Protein AF-A0A150B739-F1 (afdb_monomer)

Secondary structure (DSSP, 8-state):
---------HHHHHHHHHHHS-----PPP---B-THHHHHHHSEEEEETTTEEEE--BHHHHHHHHHTTSS-STTTEEEEEEPSS-TTEEEEEEEEEPB-TTSSBPSSP-EEE-SS-EEEE-TTTS-HHHHHHHHHHHHHTPEEETTEEEEE-TTS-EEEEEE-TTS-EEEEEEE--

Mean predicted aligned error: 8.82 Å

InterPro domains:
  IPR029501 Bacterial EndoU nuclease [PF14436] (35-175)

Foldseek 3Di:
DDDDPDDDDPVRVVVVVVVVPPPPPLQFAPAAADPCALVLQDAFDDADLAAGTGRHQAPVRNLVVQVVLVDDSVQFWDDWADAPQDPFKIWTWGWGWDADPVRHGDPVTDIHTRPGTHIHGHCVRAPSVRQVVQFSQQQRSWDDDPQWTWGAGPSGWIKIFGADPVGHTHYMYTDHD

Nearest PDB structures (foldseek):
  8d8k-assembly1_Q  TM=3.725E-01  e=1.575E-01  Saccharomyces cerevisiae
  4qzd-assembly1_A  TM=2.773E-01  e=1.680E+00  Mus musculus
  6w1h-assembly1_A  TM=3.164E-01  e=2.117E+00  Pseudomonas putida
  2rjb-assembly2_B  TM=3.147E-01  e=4.750E+00  Shigella flexneri
  3u0k-assembly1_B  TM=2.433E-01  e=6.339E+00  Entacmaea quadricolor

Organism: Bacillus cereus (NCBI:txid1396)

pLDDT: mean 89.16, std 15.48, range [35.44, 98.81]

Solvent-accessible surface area (backbone atoms only — not comparable to full-atom values): 10053 Å² total; per-residue (Å²): 136,86,86,78,92,74,83,70,51,73,67,56,48,50,52,52,48,58,72,63,52,71,77,67,74,69,70,70,45,86,64,49,72,40,87,52,20,64,48,36,28,37,40,63,77,46,77,40,95,84,69,33,67,37,49,19,25,28,39,66,44,37,52,51,59,46,48,72,63,86,48,67,50,72,81,27,54,73,46,79,46,70,49,95,87,46,85,47,34,34,38,33,36,36,40,46,76,38,58,43,99,87,67,45,77,29,83,79,83,46,75,42,73,37,88,67,60,46,39,27,33,33,57,94,75,44,43,72,68,55,56,49,50,41,46,52,50,3,56,25,59,31,52,76,57,89,48,41,32,43,19,53,17,97,88,67,54,33,27,43,31,35,43,49,98,86,58,30,32,47,34,46,43,58,49,82,134

Structure (mmCIF, N/CA/C/O backbone):
data_AF-A0A150B739-F1
#
_entry.id   AF-A0A150B739-F1
#
loop_
_atom_site.group_PDB
_atom_site.id
_atom_site.type_symbol
_atom_site.label_atom_id
_atom_site.label_alt_id
_atom_site.label_comp_id
_atom_site.label_asym_id
_atom_site.label_entity_id
_atom_site.label_seq_id
_atom_site.pdbx_PDB_ins_code
_atom_site.Cartn_x
_atom_site.Cartn_y
_atom_site.Cartn_z
_atom_site.occupancy
_atom_site.B_iso_or_equiv
_atom_site.auth_seq_id
_atom_site.auth_comp_id
_atom_site.auth_asym_id
_atom_site.auth_atom_id
_atom_site.pdbx_PDB_model_num
ATOM 1 N N . LYS A 1 1 ? 8.803 30.626 55.336 1.00 35.44 1 LYS A N 1
ATOM 2 C CA . LYS A 1 1 ? 8.518 29.210 55.677 1.00 35.44 1 LYS A CA 1
ATOM 3 C C . LYS A 1 1 ? 7.747 28.602 54.511 1.00 35.44 1 LYS A C 1
ATOM 5 O O . LYS A 1 1 ? 6.560 28.853 54.389 1.00 35.44 1 LYS A O 1
ATOM 10 N N . VAL A 1 2 ? 8.447 27.907 53.618 1.00 37.00 2 VAL A N 1
ATOM 11 C CA . VAL A 1 2 ? 7.845 27.077 52.561 1.00 37.00 2 VAL A CA 1
ATOM 12 C C . VAL A 1 2 ? 7.496 25.734 53.210 1.00 37.00 2 VAL A C 1
ATOM 14 O O . VAL A 1 2 ? 8.394 25.151 53.822 1.00 37.00 2 VAL A O 1
ATOM 17 N N . PRO A 1 3 ? 6.242 25.254 53.187 1.00 43.06 3 PRO A N 1
ATOM 18 C CA . PRO A 1 3 ? 5.924 23.966 53.779 1.00 43.06 3 PRO A CA 1
ATOM 19 C C . PRO A 1 3 ? 6.155 22.836 52.766 1.00 43.06 3 PRO A C 1
ATOM 21 O O . PRO A 1 3 ? 5.576 22.839 51.686 1.00 43.06 3 PRO A O 1
ATOM 24 N N . GLY A 1 4 ? 6.968 21.852 53.163 1.00 39.75 4 GLY A N 1
ATOM 25 C CA . GLY A 1 4 ? 6.774 20.450 52.777 1.00 39.75 4 GLY A CA 1
ATOM 26 C C . GLY A 1 4 ? 7.386 19.977 51.457 1.00 39.75 4 GLY A C 1
ATOM 27 O O . GLY A 1 4 ? 6.660 19.572 50.556 1.00 39.75 4 GLY A O 1
ATOM 28 N N . GLY A 1 5 ? 8.718 19.918 51.373 1.00 44.41 5 GLY A N 1
ATOM 29 C CA . GLY A 1 5 ? 9.407 19.056 50.407 1.00 44.41 5 GLY A CA 1
ATOM 30 C C . GLY A 1 5 ? 9.385 17.602 50.881 1.00 44.41 5 GLY A C 1
ATOM 31 O O . GLY A 1 5 ? 10.304 17.169 51.571 1.00 44.41 5 GLY A O 1
ATOM 32 N N . GLY A 1 6 ? 8.318 16.867 50.564 1.00 49.88 6 GLY A N 1
ATOM 33 C CA . GLY A 1 6 ? 8.261 15.417 50.752 1.00 49.88 6 GLY A CA 1
ATOM 34 C C . GLY A 1 6 ? 9.025 14.710 49.633 1.00 49.88 6 GLY A C 1
ATOM 35 O O . GLY A 1 6 ? 8.718 14.898 48.457 1.00 49.88 6 GLY A O 1
ATOM 36 N N . GLN A 1 7 ? 10.036 13.922 49.989 1.00 56.91 7 GLN A N 1
ATOM 37 C CA . GLN A 1 7 ? 10.802 13.108 49.051 1.00 56.91 7 GLN A CA 1
ATOM 38 C C . GLN A 1 7 ? 9.988 11.843 48.744 1.00 56.91 7 GLN A C 1
ATOM 40 O O . GLN A 1 7 ? 9.981 10.902 4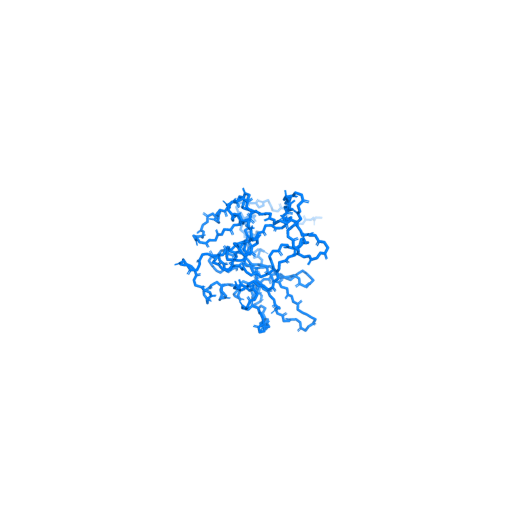9.533 1.00 56.91 7 GLN A O 1
ATOM 45 N N . TYR A 1 8 ? 9.243 11.846 47.637 1.00 56.97 8 TYR A N 1
ATOM 46 C CA . TYR A 1 8 ? 8.515 10.661 47.175 1.00 56.97 8 TYR A CA 1
ATOM 47 C C . TYR A 1 8 ? 9.496 9.514 46.909 1.00 56.97 8 TYR A C 1
ATOM 49 O O . TYR A 1 8 ? 10.560 9.727 46.318 1.00 56.97 8 TYR A O 1
ATOM 57 N N . SER A 1 9 ? 9.145 8.288 47.302 1.00 69.94 9 SER A N 1
ATOM 58 C CA . SER A 1 9 ? 9.895 7.115 46.850 1.00 69.94 9 SER A CA 1
ATOM 59 C C . SER A 1 9 ? 9.742 6.954 45.332 1.00 69.94 9 SER A C 1
ATOM 61 O O . SER A 1 9 ? 8.727 7.347 44.752 1.00 69.94 9 SER A O 1
ATOM 63 N N . LEU A 1 10 ? 10.726 6.337 44.665 1.00 66.25 10 LEU A N 1
ATOM 64 C CA . LEU A 1 10 ? 10.658 6.089 43.216 1.00 66.25 10 LEU A CA 1
ATOM 65 C C . LEU A 1 10 ? 9.355 5.376 42.822 1.00 66.25 10 LEU A C 1
ATOM 67 O O . LEU A 1 10 ? 8.752 5.710 41.808 1.00 66.25 10 LEU A O 1
ATOM 71 N N . LYS A 1 11 ? 8.875 4.443 43.651 1.00 69.81 11 LYS A N 1
ATOM 72 C CA . LYS A 1 11 ? 7.644 3.686 43.397 1.00 69.81 11 LYS A CA 1
ATOM 73 C C . LYS A 1 11 ? 6.390 4.567 43.450 1.00 69.81 11 LYS A C 1
ATOM 75 O O . LYS A 1 11 ? 5.508 4.416 42.609 1.00 69.81 11 LYS A O 1
ATOM 80 N N . GLU A 1 12 ? 6.324 5.499 44.396 1.00 74.88 12 GLU A N 1
ATOM 81 C CA . GLU A 1 12 ? 5.215 6.455 44.513 1.00 74.88 12 GLU A CA 1
ATOM 82 C C . GLU A 1 12 ? 5.248 7.491 43.390 1.00 74.88 12 GLU A C 1
ATOM 84 O O . GLU A 1 12 ? 4.199 7.836 42.853 1.00 74.88 12 GLU A O 1
ATOM 89 N N . ALA A 1 13 ? 6.441 7.920 42.969 1.00 69.00 13 ALA A N 1
ATOM 90 C CA . ALA A 1 13 ? 6.605 8.779 41.801 1.00 69.00 13 ALA A CA 1
ATOM 91 C C . ALA A 1 13 ? 6.139 8.077 40.513 1.00 69.00 13 ALA A C 1
ATOM 93 O O . ALA A 1 13 ? 5.423 8.687 39.723 1.00 69.00 13 ALA A O 1
ATOM 94 N N . TYR A 1 14 ? 6.461 6.790 40.326 1.00 68.06 14 TYR A N 1
ATOM 95 C CA . TYR A 1 14 ? 5.974 6.003 39.185 1.00 68.06 14 TYR A CA 1
ATOM 96 C C . TYR A 1 14 ? 4.447 5.880 39.173 1.00 68.06 14 TYR A C 1
ATOM 98 O O . TYR A 1 14 ? 3.827 6.155 38.152 1.00 68.06 14 TYR A O 1
ATOM 106 N N . GLN A 1 15 ? 3.826 5.546 40.305 1.00 69.12 15 GLN A N 1
ATOM 107 C CA . GLN A 1 15 ? 2.365 5.431 40.407 1.00 69.12 15 GLN A CA 1
ATOM 108 C C . GLN A 1 15 ? 1.651 6.786 40.256 1.00 69.12 15 GLN A C 1
ATOM 110 O O . GLN A 1 15 ? 0.599 6.890 39.622 1.00 69.12 15 GLN A O 1
ATOM 115 N N . TYR A 1 16 ? 2.243 7.863 40.777 1.00 67.94 16 TYR A N 1
ATOM 116 C CA . TYR A 1 16 ? 1.752 9.222 40.561 1.00 67.94 16 TYR A CA 1
ATOM 117 C C . TYR A 1 16 ? 1.862 9.641 39.087 1.00 67.94 16 TYR A C 1
ATOM 119 O O . TYR A 1 16 ? 0.932 10.241 38.554 1.00 67.94 16 TYR A O 1
ATOM 127 N N . MET A 1 17 ? 2.946 9.279 38.394 1.00 65.19 17 MET A N 1
ATOM 128 C CA . MET A 1 17 ? 3.068 9.514 36.954 1.00 65.19 17 MET A CA 1
ATOM 129 C C . MET A 1 17 ? 2.068 8.674 36.154 1.00 65.19 17 MET A C 1
ATOM 131 O O . MET A 1 17 ? 1.389 9.243 35.310 1.00 65.19 17 MET A O 1
ATOM 135 N N . GLU A 1 18 ? 1.895 7.378 36.444 1.00 67.12 18 GLU A N 1
ATOM 136 C CA . GLU A 1 18 ? 0.890 6.525 35.781 1.00 67.12 18 GLU A CA 1
ATOM 137 C C . GLU A 1 18 ? -0.539 7.047 35.978 1.00 67.12 18 GLU A C 1
ATOM 139 O O . GLU A 1 18 ? -1.317 7.071 35.028 1.00 67.12 18 GLU A O 1
ATOM 144 N N . SER A 1 19 ? -0.881 7.533 37.175 1.00 61.75 19 SER A N 1
ATOM 145 C CA . SER A 1 19 ? -2.201 8.131 37.438 1.00 61.75 19 SER A CA 1
ATOM 146 C C . SER A 1 19 ? -2.404 9.507 36.784 1.00 61.75 19 SER A C 1
ATOM 148 O O . SER A 1 19 ? -3.543 9.923 36.569 1.00 61.75 19 SER A O 1
ATOM 150 N N . LYS A 1 20 ? -1.316 10.216 36.442 1.00 57.78 20 LYS A N 1
ATOM 151 C CA . LYS A 1 20 ? -1.319 11.481 35.682 1.00 57.78 20 LYS A CA 1
ATOM 152 C C . LYS A 1 20 ? -1.211 11.279 34.173 1.00 57.78 20 LYS A C 1
ATOM 154 O O . LYS A 1 20 ? -1.518 12.218 33.434 1.00 57.78 20 LYS A O 1
ATOM 159 N N . VAL A 1 21 ? -0.831 10.086 33.706 1.00 46.78 21 VAL A N 1
ATOM 160 C CA . VAL A 1 21 ? -1.073 9.676 32.323 1.00 46.78 21 VAL A CA 1
ATOM 161 C C . VAL A 1 21 ? -2.582 9.567 32.178 1.00 46.78 21 VAL A C 1
ATOM 163 O O . VAL A 1 21 ? -3.203 8.539 32.439 1.00 46.78 21 VAL A O 1
ATOM 166 N N . VAL A 1 22 ? -3.184 10.667 31.737 1.00 44.34 22 VAL A N 1
ATOM 167 C CA . VAL A 1 22 ? -4.472 10.627 31.069 1.00 44.34 22 VAL A CA 1
ATOM 168 C C . VAL A 1 22 ? -4.253 9.681 29.895 1.00 44.34 22 VAL A C 1
ATOM 170 O O . VAL A 1 22 ? -3.697 10.072 28.869 1.00 44.34 22 VAL A O 1
ATOM 173 N N . LYS A 1 23 ? -4.645 8.409 30.048 1.00 47.53 23 LYS A N 1
ATOM 174 C CA . LYS A 1 23 ? -5.019 7.587 28.903 1.00 47.53 23 LYS A CA 1
ATOM 175 C C . LYS A 1 23 ? -6.179 8.340 28.290 1.00 47.53 23 LYS A C 1
ATOM 177 O O . LYS A 1 23 ? -7.326 8.139 28.680 1.00 47.53 23 LYS A O 1
ATOM 182 N N . GLY A 1 24 ? -5.858 9.286 27.411 1.00 39.34 24 GLY A N 1
ATOM 183 C CA . GLY A 1 24 ? -6.839 9.867 26.534 1.00 39.34 24 GLY A CA 1
ATOM 184 C C . GLY A 1 24 ? -7.477 8.666 25.875 1.00 39.34 24 GLY A C 1
ATOM 185 O O . GLY A 1 24 ? -6.820 7.933 25.137 1.00 39.34 24 GLY A O 1
ATOM 186 N N . THR A 1 25 ? -8.737 8.410 26.194 1.00 43.78 25 THR A N 1
ATOM 187 C CA . THR A 1 25 ? -9.626 7.846 25.203 1.00 43.78 25 THR A CA 1
ATOM 188 C C . THR A 1 25 ? -9.498 8.807 24.034 1.00 43.78 25 THR A C 1
ATOM 190 O O . THR A 1 25 ? -10.095 9.880 24.041 1.00 43.78 25 THR A O 1
ATOM 193 N N . VAL A 1 26 ? -8.596 8.488 23.099 1.00 54.34 26 VAL A N 1
ATOM 194 C CA . VAL A 1 26 ? -8.565 9.110 21.783 1.00 54.34 26 VAL A CA 1
ATOM 195 C C . VAL A 1 26 ? -9.988 8.893 21.307 1.00 54.34 26 VAL A C 1
ATOM 197 O O . VAL A 1 26 ? -10.400 7.749 21.102 1.00 54.34 26 VAL A O 1
ATOM 200 N N . GLY A 1 27 ? -10.796 9.954 21.347 1.00 57.44 27 GLY A N 1
ATOM 201 C CA . GLY A 1 27 ? -12.187 9.866 20.942 1.00 57.44 27 GLY A CA 1
ATOM 202 C C . GLY A 1 27 ? -12.181 9.262 19.550 1.00 57.44 27 GLY A C 1
ATOM 203 O O . GLY A 1 27 ? -11.394 9.702 18.714 1.00 57.44 27 GLY A O 1
ATOM 204 N N . ALA A 1 28 ? -12.971 8.211 19.331 1.00 74.25 28 ALA A N 1
ATOM 205 C CA . ALA A 1 28 ? -13.047 7.604 18.015 1.00 74.25 28 ALA A CA 1
ATOM 206 C C . ALA A 1 28 ? -13.368 8.707 16.993 1.00 74.25 28 ALA A C 1
ATOM 208 O O . ALA A 1 28 ? -14.358 9.430 17.135 1.00 74.25 28 ALA A O 1
ATOM 209 N N . ASN A 1 29 ? -12.498 8.878 16.003 1.00 84.56 29 ASN A N 1
ATOM 210 C CA . ASN A 1 29 ? -12.734 9.764 14.880 1.00 84.56 29 ASN A CA 1
ATOM 211 C C . ASN A 1 29 ? -13.940 9.231 14.116 1.00 84.56 29 ASN A C 1
ATOM 213 O O . ASN A 1 29 ? -13.904 8.103 13.646 1.00 84.56 29 ASN A O 1
ATOM 217 N N . ASN A 1 30 ? -14.966 10.045 13.890 1.00 91.06 30 ASN A N 1
ATOM 218 C CA . ASN A 1 30 ? -16.141 9.636 13.114 1.00 91.06 30 ASN A CA 1
ATOM 219 C C . ASN A 1 30 ? -15.928 9.838 11.603 1.00 91.06 30 ASN A C 1
ATOM 221 O O . ASN A 1 30 ? -16.756 10.450 10.926 1.00 91.06 30 ASN A O 1
ATOM 225 N N . PHE A 1 31 ? -14.797 9.368 11.071 1.00 95.00 31 PHE A N 1
ATOM 226 C CA . PHE A 1 31 ? -14.481 9.537 9.655 1.00 95.00 31 PHE A CA 1
ATOM 227 C C . PHE A 1 31 ? -15.452 8.768 8.765 1.00 95.00 31 PHE A C 1
ATOM 229 O O . PHE A 1 31 ? -15.737 7.588 8.992 1.00 95.00 31 PHE A O 1
ATOM 236 N N . LYS A 1 32 ? -15.886 9.427 7.691 1.00 96.62 32 LYS A N 1
ATOM 237 C CA . LYS A 1 32 ? -16.437 8.750 6.518 1.00 96.62 32 LYS A CA 1
ATOM 238 C C . LYS A 1 32 ? -15.293 8.241 5.648 1.00 96.62 32 LYS A C 1
ATOM 240 O O . LYS A 1 32 ? -14.196 8.799 5.663 1.00 96.62 32 LYS A O 1
ATOM 245 N N . PHE A 1 33 ? -15.567 7.196 4.881 1.00 96.62 33 PHE A N 1
ATOM 246 C CA . PHE A 1 33 ? -14.618 6.603 3.948 1.00 96.62 33 PHE A CA 1
ATOM 247 C C . PHE A 1 33 ? -15.144 6.816 2.538 1.00 96.62 33 PHE A C 1
ATOM 249 O O . PHE A 1 33 ? -16.287 6.464 2.260 1.00 96.62 33 PHE A O 1
ATOM 256 N N . GLY A 1 34 ? -14.318 7.398 1.675 1.00 94.56 34 GLY A N 1
ATOM 257 C CA . GLY A 1 34 ? -14.655 7.574 0.272 1.00 94.56 34 GLY A CA 1
ATOM 258 C C . GLY A 1 34 ? -14.779 6.229 -0.440 1.00 94.56 34 GLY A C 1
ATOM 259 O O . GLY A 1 34 ? -14.094 5.261 -0.093 1.00 94.56 34 GLY A O 1
ATOM 260 N N . ASP A 1 35 ? -15.612 6.188 -1.477 1.00 93.44 35 ASP A N 1
ATOM 261 C CA . ASP A 1 35 ? -15.944 4.957 -2.208 1.00 93.44 35 ASP A CA 1
ATOM 262 C C . ASP A 1 35 ? -14.709 4.263 -2.804 1.00 93.44 35 ASP A C 1
ATOM 264 O O . ASP A 1 35 ? -14.635 3.036 -2.876 1.00 93.44 35 ASP A O 1
ATOM 268 N N . ASN A 1 36 ? -13.686 5.045 -3.167 1.00 94.31 36 ASN A N 1
ATOM 269 C CA . ASN A 1 36 ? -12.446 4.527 -3.737 1.00 94.31 36 ASN A CA 1
ATOM 270 C C . ASN A 1 36 ? -11.470 3.948 -2.694 1.00 94.31 36 ASN A C 1
ATOM 272 O O . ASN A 1 36 ? -10.499 3.302 -3.075 1.00 94.31 36 ASN A O 1
ATOM 276 N N . ALA A 1 37 ? -11.696 4.118 -1.385 1.00 96.00 37 ALA A N 1
ATOM 277 C CA . ALA A 1 37 ? -10.727 3.687 -0.370 1.00 96.00 37 ALA A CA 1
ATOM 278 C C . ALA A 1 37 ? -10.462 2.171 -0.417 1.00 96.00 37 ALA A C 1
ATOM 280 O O . ALA A 1 37 ? -9.320 1.733 -0.284 1.00 96.00 37 ALA A O 1
ATOM 281 N N . LYS A 1 38 ? -11.509 1.367 -0.654 1.00 96.81 38 LYS A N 1
ATOM 282 C CA . LYS A 1 38 ? -11.378 -0.093 -0.792 1.00 96.81 38 LYS A CA 1
ATOM 283 C C . LYS A 1 38 ? -10.677 -0.481 -2.096 1.00 96.81 38 LYS A C 1
ATOM 285 O O . LYS A 1 38 ? -9.849 -1.387 -2.093 1.00 96.81 38 LYS A O 1
ATOM 290 N N . ASN A 1 39 ? -10.990 0.220 -3.187 1.00 97.25 39 ASN A N 1
ATOM 291 C CA . ASN A 1 39 ? -10.336 0.015 -4.476 1.00 97.25 39 ASN A CA 1
ATOM 292 C C . ASN A 1 39 ? -8.837 0.322 -4.385 1.00 97.25 39 ASN A C 1
ATOM 294 O O . ASN A 1 39 ? -8.042 -0.533 -4.746 1.00 97.25 39 ASN A O 1
ATOM 298 N N . HIS A 1 40 ? -8.454 1.464 -3.813 1.00 97.25 40 HIS A N 1
ATOM 299 C CA . HIS A 1 40 ? -7.053 1.846 -3.640 1.00 97.25 40 HIS A CA 1
ATOM 300 C C . HIS A 1 40 ? -6.271 0.833 -2.792 1.00 97.25 40 HIS A C 1
ATOM 302 O O . HIS A 1 40 ? -5.125 0.507 -3.094 1.00 97.25 40 HIS A O 1
ATOM 308 N N . LEU A 1 41 ? -6.890 0.304 -1.732 1.00 98.25 41 LEU A N 1
ATOM 309 C CA . LEU A 1 41 ? -6.269 -0.716 -0.891 1.00 98.25 41 LEU A CA 1
ATOM 310 C C . LEU A 1 41 ? -5.999 -2.010 -1.672 1.00 98.25 41 LEU A C 1
ATOM 312 O O . LEU A 1 41 ? -4.944 -2.614 -1.514 1.00 98.25 41 LEU A O 1
ATOM 316 N N . LYS A 1 42 ? -6.940 -2.456 -2.507 1.00 98.31 42 LYS A N 1
ATOM 317 C CA . LYS A 1 42 ? -6.826 -3.735 -3.213 1.00 98.31 42 LYS A CA 1
ATOM 318 C C . LYS A 1 42 ? -6.121 -3.609 -4.562 1.00 98.31 42 LYS A C 1
ATOM 320 O O . LYS A 1 42 ? -5.088 -4.235 -4.763 1.00 98.31 42 LYS A O 1
ATOM 325 N N . ASN A 1 43 ? -6.701 -2.835 -5.469 1.00 98.38 43 ASN A N 1
ATOM 326 C CA . ASN A 1 43 ? -6.408 -2.844 -6.895 1.00 98.38 43 ASN A CA 1
ATOM 327 C C . ASN A 1 43 ? -5.324 -1.825 -7.245 1.00 98.38 43 ASN A C 1
ATOM 329 O O . ASN A 1 43 ? -5.168 -0.796 -6.581 1.00 98.38 43 ASN A O 1
ATOM 333 N N . VAL A 1 44 ? -4.598 -2.089 -8.327 1.00 97.81 44 VAL A N 1
ATOM 334 C CA . VAL A 1 44 ? -3.616 -1.149 -8.874 1.00 97.81 44 VAL A CA 1
ATOM 335 C C . VAL A 1 44 ? -4.323 -0.080 -9.699 1.00 97.81 44 VAL A C 1
ATOM 337 O O . VAL A 1 44 ? -5.025 -0.379 -10.658 1.00 97.81 44 VAL A O 1
ATOM 340 N N . GLU A 1 45 ? -4.108 1.184 -9.342 1.00 96.75 45 GLU A N 1
ATOM 341 C CA . GLU A 1 45 ? -4.721 2.325 -10.034 1.00 96.75 45 GLU A CA 1
ATOM 342 C C . GLU A 1 45 ? -3.819 2.894 -11.131 1.00 96.75 45 GLU A C 1
ATOM 344 O O . GLU A 1 45 ? -4.297 3.388 -12.149 1.00 96.75 45 GLU A O 1
ATOM 349 N N . ASN A 1 46 ? -2.502 2.876 -10.912 1.00 95.19 46 ASN A N 1
ATOM 350 C CA . ASN A 1 46 ? -1.524 3.421 -11.849 1.00 95.19 46 ASN A CA 1
ATOM 351 C C . ASN A 1 46 ? -0.115 2.893 -11.547 1.00 95.19 46 ASN A C 1
ATOM 353 O O . ASN A 1 46 ? 0.198 2.567 -10.402 1.00 95.19 46 ASN A O 1
ATOM 357 N N . ILE A 1 47 ? 0.768 2.907 -12.542 1.00 92.88 47 ILE A N 1
ATOM 358 C CA . ILE A 1 47 ? 2.202 2.654 -12.384 1.00 92.88 47 ILE A CA 1
ATOM 359 C C . ILE A 1 47 ? 2.957 3.825 -13.001 1.00 92.88 47 ILE A C 1
ATOM 361 O O . ILE A 1 47 ? 2.803 4.138 -14.179 1.00 92.88 47 ILE A O 1
ATOM 365 N N . SER A 1 48 ? 3.793 4.490 -12.206 1.00 90.56 48 SER A N 1
ATOM 366 C CA . SER A 1 48 ? 4.569 5.639 -12.674 1.00 90.56 48 SER A CA 1
ATOM 367 C C . SER A 1 48 ? 6.014 5.576 -12.212 1.00 90.56 48 SER A C 1
ATOM 369 O O . SER A 1 48 ? 6.316 5.123 -11.113 1.00 90.56 48 SER A O 1
ATOM 371 N N . THR A 1 49 ? 6.922 6.159 -12.990 1.00 85.69 49 THR A N 1
ATOM 372 C CA . THR A 1 49 ? 8.335 6.269 -12.595 1.00 85.69 49 THR A CA 1
ATOM 373 C C . THR A 1 49 ? 8.543 7.114 -11.337 1.00 85.69 49 THR A C 1
ATOM 375 O O . THR A 1 49 ? 9.609 7.043 -10.730 1.00 85.69 49 THR A O 1
ATOM 378 N N . LYS A 1 50 ? 7.578 7.954 -10.940 1.00 86.94 50 LYS A N 1
ATOM 379 C CA . LYS A 1 50 ? 7.688 8.813 -9.752 1.00 86.94 50 LYS A CA 1
ATOM 380 C C . LYS A 1 50 ? 7.231 8.108 -8.476 1.00 86.94 50 LYS A C 1
ATOM 382 O O . LYS A 1 50 ? 7.930 8.216 -7.476 1.00 86.94 50 LYS A O 1
ATOM 387 N N . LYS A 1 51 ? 6.073 7.445 -8.517 1.00 90.44 51 LYS A N 1
ATOM 388 C CA . LYS A 1 51 ? 5.420 6.843 -7.341 1.00 90.44 51 LYS A CA 1
ATOM 389 C C . LYS A 1 51 ? 5.485 5.313 -7.315 1.00 90.44 51 LYS A C 1
ATOM 391 O O . LYS A 1 51 ? 5.068 4.709 -6.340 1.00 90.44 51 LYS A O 1
ATOM 396 N N . GLY A 1 52 ? 5.966 4.691 -8.389 1.00 94.81 52 GLY A N 1
ATOM 397 C CA . GLY A 1 52 ? 5.807 3.259 -8.601 1.00 94.81 52 GLY A CA 1
ATOM 398 C C . GLY A 1 52 ? 4.337 2.892 -8.793 1.00 94.81 52 GLY A C 1
ATOM 399 O O . GLY A 1 52 ? 3.576 3.653 -9.402 1.00 94.81 52 GLY A O 1
ATOM 400 N N . VAL A 1 53 ? 3.956 1.731 -8.273 1.00 96.88 53 VAL A N 1
ATOM 401 C CA . VAL A 1 53 ? 2.586 1.213 -8.237 1.00 96.88 53 VAL A CA 1
ATOM 402 C C . VAL A 1 53 ? 1.761 2.022 -7.225 1.00 96.88 53 VAL A C 1
ATOM 404 O O . VAL A 1 53 ? 2.097 2.070 -6.043 1.00 96.88 53 VAL A O 1
ATOM 407 N N . SER A 1 54 ? 0.682 2.660 -7.673 1.00 96.81 54 SER A N 1
ATOM 408 C CA . SER A 1 54 ? -0.295 3.380 -6.840 1.00 96.81 54 SER A CA 1
ATOM 409 C C . SER A 1 54 ? -1.480 2.469 -6.517 1.00 96.81 54 SER A C 1
ATOM 411 O O . SER A 1 54 ? -1.964 1.768 -7.406 1.00 96.81 54 SER A O 1
ATOM 413 N N . GLY A 1 55 ? -1.927 2.471 -5.260 1.00 97.81 55 GLY A N 1
ATOM 414 C CA . GLY A 1 55 ? -2.821 1.439 -4.738 1.00 97.81 55 GLY A CA 1
ATOM 415 C C . GLY A 1 55 ? -2.146 0.065 -4.715 1.00 97.81 55 GLY A C 1
ATOM 416 O O . GLY A 1 55 ? -0.924 -0.025 -4.543 1.00 97.81 55 GLY A O 1
ATOM 417 N N . GLY A 1 56 ? -2.914 -1.001 -4.925 1.00 98.06 56 GLY A N 1
ATOM 418 C CA . GLY A 1 56 ? -2.370 -2.342 -5.137 1.00 98.06 56 GLY A CA 1
ATOM 419 C C . GLY A 1 56 ? -1.685 -2.921 -3.908 1.00 98.06 56 GLY A C 1
ATOM 420 O O . GLY A 1 56 ? -0.571 -3.419 -4.029 1.00 98.06 56 GLY A O 1
ATOM 421 N N . HIS A 1 57 ? -2.278 -2.792 -2.720 1.00 98.56 57 HIS A N 1
ATOM 422 C CA . HIS A 1 57 ? -1.712 -3.392 -1.507 1.00 98.56 57 HIS A CA 1
ATOM 423 C C . HIS A 1 57 ? -2.106 -4.865 -1.348 1.00 98.56 57 HIS A C 1
ATOM 425 O O . HIS A 1 57 ? -1.584 -5.530 -0.462 1.00 98.56 57 HIS A O 1
ATOM 431 N N . ASN A 1 58 ? -2.975 -5.398 -2.210 1.00 98.81 58 ASN A N 1
ATOM 432 C CA . ASN A 1 58 ? -3.146 -6.838 -2.362 1.00 98.81 58 ASN A CA 1
ATOM 433 C C . ASN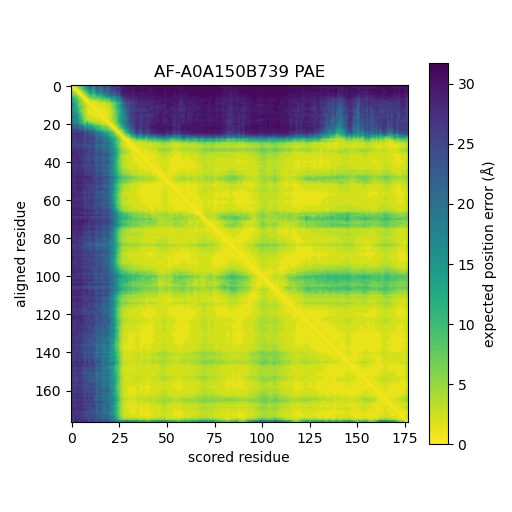 A 1 58 ? -1.915 -7.424 -3.081 1.00 98.81 58 ASN A C 1
ATOM 435 O O . ASN A 1 58 ? -1.511 -6.916 -4.130 1.00 98.81 58 ASN A O 1
ATOM 439 N N . MET A 1 59 ? -1.315 -8.475 -2.516 1.00 98.56 59 MET A N 1
ATOM 440 C CA . MET A 1 59 ? -0.108 -9.109 -3.051 1.00 98.56 59 MET A CA 1
ATOM 441 C C . MET A 1 59 ? -0.280 -9.574 -4.501 1.00 98.56 59 MET A C 1
ATOM 443 O O . MET A 1 59 ? 0.596 -9.310 -5.324 1.00 98.56 59 MET A O 1
ATOM 447 N N . ASP A 1 60 ? -1.402 -10.211 -4.831 1.00 98.31 60 ASP A N 1
ATOM 448 C CA . ASP A 1 60 ? -1.647 -10.732 -6.177 1.00 98.31 60 ASP A CA 1
ATOM 449 C C . ASP A 1 60 ? -1.755 -9.586 -7.187 1.00 98.31 60 ASP A C 1
ATOM 451 O O . ASP A 1 60 ? -1.098 -9.608 -8.226 1.00 98.31 60 ASP A O 1
ATOM 455 N N . GLU A 1 61 ? -2.513 -8.538 -6.852 1.00 98.38 61 GLU A N 1
ATOM 456 C CA . GLU A 1 61 ? -2.664 -7.342 -7.693 1.00 98.38 61 GLU A CA 1
ATOM 457 C C . GLU A 1 61 ? -1.320 -6.634 -7.921 1.00 98.38 61 GLU A C 1
ATOM 459 O O . GLU A 1 61 ? -0.999 -6.237 -9.044 1.00 98.38 61 GLU A O 1
ATOM 464 N N . PHE A 1 62 ? -0.498 -6.516 -6.874 1.00 98.38 62 PHE A N 1
ATOM 465 C CA . PHE A 1 62 ? 0.834 -5.925 -6.970 1.00 98.38 62 PHE A CA 1
ATOM 466 C C . PHE A 1 62 ? 1.752 -6.712 -7.911 1.00 98.38 62 PHE A C 1
ATOM 468 O O . PHE A 1 62 ? 2.337 -6.133 -8.831 1.00 98.38 62 PHE A O 1
ATOM 475 N N . TYR A 1 63 ? 1.872 -8.026 -7.712 1.00 97.00 63 TYR A N 1
ATOM 476 C CA . TYR A 1 63 ? 2.734 -8.859 -8.550 1.00 97.00 63 TYR A CA 1
ATOM 477 C C . TYR A 1 63 ? 2.212 -8.960 -9.986 1.00 97.00 63 TYR A C 1
ATOM 479 O O . TYR A 1 63 ? 3.015 -8.959 -10.918 1.00 97.00 63 TYR A O 1
ATOM 487 N N . ASN A 1 64 ? 0.895 -8.987 -10.194 1.00 95.94 64 ASN A N 1
ATOM 488 C CA . ASN A 1 64 ? 0.302 -8.953 -11.532 1.00 95.94 64 ASN A CA 1
ATOM 489 C C . ASN A 1 64 ? 0.640 -7.646 -12.264 1.00 95.94 64 ASN A C 1
ATOM 491 O O . ASN A 1 64 ? 1.011 -7.673 -13.437 1.00 95.94 64 ASN A O 1
ATOM 495 N N . ALA A 1 65 ? 0.605 -6.506 -11.572 1.00 95.25 65 ALA A N 1
ATOM 496 C CA . ALA A 1 65 ? 1.021 -5.225 -12.138 1.00 95.25 65 ALA A CA 1
ATOM 497 C C . ALA A 1 65 ? 2.501 -5.186 -12.551 1.00 95.25 65 ALA A C 1
ATOM 499 O O . ALA A 1 65 ? 2.830 -4.579 -13.575 1.00 95.25 65 ALA A O 1
ATOM 500 N N . LEU A 1 66 ? 3.383 -5.835 -11.785 1.00 94.56 66 LEU A N 1
ATOM 501 C CA . LEU A 1 66 ? 4.802 -5.946 -12.131 1.00 94.56 66 LEU A CA 1
ATOM 502 C C . LEU A 1 66 ? 5.052 -6.915 -13.294 1.00 94.56 66 LEU A C 1
ATOM 504 O O . LEU A 1 66 ? 5.814 -6.576 -14.194 1.00 94.56 66 LEU A O 1
ATOM 508 N N . LYS A 1 67 ? 4.374 -8.070 -13.330 1.00 91.50 67 LYS A N 1
ATOM 509 C CA . LYS A 1 67 ? 4.451 -9.031 -14.450 1.00 91.50 67 LYS A CA 1
ATOM 510 C C . LYS A 1 67 ? 4.043 -8.404 -15.785 1.00 91.50 67 LYS A C 1
ATOM 512 O O . LYS A 1 67 ? 4.617 -8.722 -16.817 1.00 91.50 67 LYS A O 1
ATOM 517 N N . ASN A 1 68 ? 3.103 -7.460 -15.755 1.00 87.31 68 ASN A N 1
ATOM 518 C CA . ASN A 1 68 ? 2.657 -6.713 -16.933 1.00 87.31 68 ASN A CA 1
ATOM 519 C C . ASN A 1 68 ? 3.638 -5.599 -17.374 1.00 87.31 68 ASN A C 1
ATOM 521 O O . ASN A 1 68 ? 3.249 -4.718 -18.138 1.00 87.31 68 ASN A O 1
ATOM 525 N N . GLN A 1 69 ? 4.877 -5.574 -16.864 1.00 84.94 69 GLN A N 1
ATOM 526 C CA . GLN A 1 69 ? 5.937 -4.654 -17.302 1.00 84.94 69 GLN A CA 1
ATOM 527 C C . GLN A 1 69 ? 6.890 -5.277 -18.339 1.00 84.94 69 GLN A C 1
ATOM 529 O O . GLN A 1 69 ? 7.989 -4.758 -18.483 1.00 84.94 69 GLN A O 1
ATOM 534 N N . ASP A 1 70 ? 6.511 -6.372 -19.009 1.00 84.44 70 ASP A N 1
ATOM 535 C CA . ASP A 1 70 ? 7.287 -7.077 -20.055 1.00 84.44 70 ASP A CA 1
ATOM 536 C C . ASP A 1 70 ? 8.744 -7.422 -19.673 1.00 84.44 70 ASP A C 1
ATOM 538 O O . ASP A 1 70 ? 9.633 -7.510 -20.519 1.00 84.44 70 ASP A O 1
ATOM 542 N N . VAL A 1 71 ? 8.991 -7.631 -18.378 1.00 86.25 71 VAL A N 1
ATOM 543 C CA . VAL A 1 71 ? 10.269 -8.075 -17.801 1.00 86.25 71 VAL A CA 1
ATOM 544 C C . VAL A 1 71 ? 10.003 -9.117 -16.721 1.00 86.25 71 VAL A C 1
ATOM 546 O O . VAL A 1 71 ? 8.878 -9.227 -16.224 1.00 86.25 71 VAL A O 1
ATOM 549 N N . ASP A 1 72 ? 11.033 -9.873 -16.339 1.00 88.94 72 ASP A N 1
ATOM 550 C CA . ASP A 1 72 ? 10.909 -10.812 -15.228 1.00 88.94 72 ASP A CA 1
ATOM 551 C C . ASP A 1 72 ? 10.605 -10.053 -13.927 1.00 88.94 72 ASP A C 1
ATOM 553 O O . ASP A 1 72 ? 11.238 -9.050 -13.593 1.00 88.94 72 ASP A O 1
ATOM 557 N N . VAL A 1 73 ? 9.606 -10.528 -13.190 1.00 89.62 73 VAL A N 1
ATOM 558 C CA . VAL A 1 73 ? 9.195 -9.922 -11.927 1.00 89.62 73 VAL A CA 1
ATOM 559 C C . VAL A 1 73 ? 10.265 -10.081 -10.852 1.00 89.62 73 VAL A C 1
ATOM 561 O O . VAL A 1 73 ? 10.421 -9.177 -10.033 1.00 89.62 73 VAL A O 1
ATOM 564 N N . GLU A 1 74 ? 11.035 -11.171 -10.877 1.00 89.06 74 GLU A N 1
ATOM 565 C CA . GLU A 1 74 ? 12.122 -11.400 -9.920 1.00 89.06 74 GLU A CA 1
ATOM 566 C C . GLU A 1 74 ? 13.225 -10.351 -10.080 1.00 89.06 74 GLU A C 1
ATOM 568 O O . GLU A 1 74 ? 13.782 -9.873 -9.093 1.00 89.06 74 GLU A O 1
ATOM 573 N N . ASP A 1 75 ? 13.455 -9.882 -11.310 1.00 89.81 75 ASP A N 1
ATOM 574 C CA . ASP A 1 75 ? 14.378 -8.782 -11.565 1.00 89.81 75 ASP A CA 1
ATOM 575 C C . ASP A 1 75 ? 13.876 -7.463 -10.986 1.00 89.81 75 ASP A C 1
ATOM 577 O O . ASP A 1 75 ? 14.686 -6.559 -10.802 1.00 89.81 75 ASP A O 1
ATOM 581 N N . LEU A 1 76 ? 12.578 -7.308 -10.707 1.00 95.31 76 LEU A N 1
ATOM 582 C CA . LEU A 1 76 ? 11.987 -6.073 -10.190 1.00 95.31 76 LEU A CA 1
ATOM 583 C C . LEU A 1 76 ? 11.957 -6.002 -8.663 1.00 95.31 76 LEU A C 1
ATOM 585 O O . LEU A 1 76 ? 11.900 -4.893 -8.122 1.00 95.31 76 LEU A O 1
ATOM 589 N N . ILE A 1 77 ? 12.029 -7.134 -7.966 1.00 97.50 77 ILE A N 1
ATOM 590 C CA . ILE A 1 77 ? 12.033 -7.182 -6.502 1.00 97.50 77 ILE A CA 1
ATOM 591 C C . ILE A 1 77 ? 13.457 -6.984 -5.977 1.00 97.50 77 ILE A C 1
ATOM 593 O O . ILE A 1 77 ? 14.394 -7.664 -6.380 1.00 97.50 77 ILE A O 1
ATOM 597 N N . ILE A 1 78 ? 13.633 -6.029 -5.065 1.00 97.88 78 ILE A N 1
ATOM 598 C CA . ILE A 1 78 ? 14.922 -5.758 -4.409 1.00 97.88 78 ILE A CA 1
ATOM 599 C C . ILE A 1 78 ? 14.978 -6.482 -3.067 1.00 97.88 78 ILE A C 1
ATOM 601 O O . ILE A 1 78 ? 15.972 -7.132 -2.748 1.00 97.88 78 ILE A O 1
ATOM 605 N N . SER A 1 79 ? 13.917 -6.369 -2.271 1.00 97.69 79 SER A N 1
ATOM 606 C CA . SER A 1 79 ? 13.826 -7.028 -0.973 1.00 97.69 79 SER A CA 1
ATOM 607 C C . SER A 1 79 ? 12.370 -7.236 -0.554 1.00 97.69 79 SER A C 1
ATOM 609 O O . SER A 1 79 ? 11.460 -6.545 -1.019 1.00 97.69 79 SER A O 1
ATOM 611 N N . LYS A 1 80 ? 12.157 -8.216 0.330 1.00 97.44 80 LYS A N 1
ATOM 612 C CA . LYS A 1 80 ? 10.874 -8.521 0.970 1.00 97.44 80 LYS A CA 1
ATOM 613 C C . LYS A 1 80 ? 11.094 -8.648 2.475 1.00 97.44 80 LYS A C 1
ATOM 615 O O . LYS A 1 80 ? 11.711 -9.609 2.935 1.00 97.44 80 LYS A O 1
ATOM 620 N N . LYS A 1 81 ? 10.582 -7.691 3.246 1.00 98.06 81 LYS A N 1
ATOM 621 C CA . LYS A 1 81 ? 10.626 -7.676 4.715 1.00 98.06 81 LYS A CA 1
ATOM 622 C C . LYS A 1 81 ? 9.266 -8.099 5.262 1.00 98.06 81 LYS A C 1
ATOM 624 O O . LYS A 1 81 ? 8.254 -7.503 4.917 1.00 98.06 81 LYS A O 1
ATOM 629 N N . SER A 1 82 ? 9.228 -9.117 6.117 1.00 97.75 82 SER A N 1
ATOM 630 C CA . SER A 1 82 ? 7.982 -9.547 6.774 1.00 97.75 82 SER A CA 1
ATOM 631 C C . SER A 1 82 ? 7.675 -8.685 7.995 1.00 97.75 82 SER A C 1
ATOM 633 O O . SER A 1 82 ? 8.593 -8.265 8.703 1.00 97.75 82 SER A O 1
ATOM 635 N N . HIS A 1 83 ? 6.392 -8.452 8.270 1.00 97.50 83 HIS A N 1
ATOM 636 C CA . HIS A 1 83 ? 5.972 -7.872 9.542 1.00 97.50 83 HIS A CA 1
ATOM 637 C C . HIS A 1 83 ? 6.351 -8.813 10.698 1.00 97.50 83 HIS A C 1
ATOM 639 O O . HIS A 1 83 ? 6.233 -10.031 10.586 1.00 97.50 83 HIS A O 1
ATOM 645 N N . SER A 1 84 ? 6.803 -8.255 11.822 1.00 94.94 84 SER A N 1
ATOM 646 C CA . SER A 1 84 ? 7.414 -9.023 12.920 1.00 94.94 84 SER A CA 1
ATOM 647 C C . SER A 1 84 ? 6.457 -9.984 13.634 1.00 94.94 84 SER A C 1
ATOM 649 O O . SER A 1 84 ? 6.895 -10.991 14.181 1.00 94.94 84 SER A O 1
ATOM 651 N N . SER A 1 85 ? 5.160 -9.668 13.648 1.00 94.81 85 SER A N 1
ATOM 652 C CA . SER A 1 85 ? 4.142 -10.405 14.413 1.00 94.81 85 SER A CA 1
ATOM 653 C C . SER A 1 85 ? 2.853 -10.725 13.653 1.00 94.81 85 SER A C 1
ATOM 655 O O . SER A 1 85 ? 1.968 -11.368 14.214 1.00 94.81 85 SER A O 1
ATOM 657 N N . ILE A 1 86 ? 2.713 -10.271 12.403 1.00 97.62 86 ILE A N 1
ATOM 658 C CA . ILE A 1 86 ? 1.469 -10.412 11.633 1.00 97.62 86 ILE A CA 1
ATOM 659 C C . ILE A 1 86 ? 1.816 -11.104 10.326 1.00 97.62 86 ILE A C 1
ATOM 661 O O . ILE A 1 86 ? 2.406 -10.506 9.429 1.00 97.62 86 ILE A O 1
ATOM 665 N N . GLU A 1 87 ? 1.471 -12.384 10.251 1.00 97.38 87 GLU A N 1
ATOM 666 C CA . GLU A 1 87 ? 1.689 -13.188 9.057 1.00 97.38 87 GLU A CA 1
ATOM 667 C C . GLU A 1 87 ? 0.907 -12.619 7.868 1.00 97.38 87 GLU A C 1
ATOM 669 O O . GLU A 1 87 ? -0.194 -12.084 8.026 1.00 97.38 87 GLU A O 1
ATOM 674 N N . GLY A 1 88 ? 1.495 -12.714 6.677 1.00 98.00 88 GLY A N 1
ATOM 675 C CA . GLY A 1 88 ? 0.881 -12.221 5.451 1.00 98.00 88 GLY A CA 1
ATOM 676 C C . GLY A 1 88 ? 0.987 -10.713 5.241 1.00 98.00 88 GLY A C 1
ATOM 677 O O . GLY A 1 88 ? 0.349 -10.221 4.326 1.00 98.00 88 GLY A O 1
ATOM 678 N N . ILE A 1 89 ? 1.766 -9.966 6.034 1.00 98.62 89 ILE A N 1
ATOM 679 C CA . ILE A 1 89 ? 2.087 -8.552 5.768 1.00 98.62 89 ILE A CA 1
ATOM 680 C C . ILE A 1 89 ? 3.569 -8.416 5.416 1.00 98.62 89 ILE A C 1
ATOM 682 O O . ILE A 1 89 ? 4.438 -8.866 6.168 1.00 98.62 89 ILE A O 1
ATOM 686 N N . TYR A 1 90 ? 3.861 -7.755 4.295 1.00 98.50 90 TYR A N 1
ATOM 687 C CA . TYR A 1 90 ? 5.220 -7.601 3.780 1.00 98.50 90 TYR A CA 1
ATOM 688 C C . TYR A 1 90 ? 5.482 -6.186 3.280 1.00 98.50 90 TYR A C 1
ATOM 690 O O . TYR A 1 90 ? 4.623 -5.600 2.637 1.00 98.50 90 TYR A O 1
ATOM 698 N N . GLU A 1 91 ? 6.683 -5.665 3.498 1.00 98.44 91 GLU A N 1
ATOM 699 C CA . GLU A 1 91 ? 7.198 -4.479 2.818 1.00 98.44 91 GLU A CA 1
ATOM 700 C C . GLU A 1 91 ? 8.130 -4.900 1.688 1.00 98.44 91 GLU A C 1
ATOM 702 O O . GLU A 1 91 ? 9.050 -5.697 1.887 1.00 98.44 91 GLU A O 1
ATOM 707 N N . ILE A 1 92 ? 7.865 -4.374 0.498 1.00 98.31 92 ILE A N 1
ATOM 708 C CA . ILE A 1 92 ? 8.576 -4.699 -0.727 1.00 98.31 92 ILE A CA 1
ATOM 709 C C . ILE A 1 92 ? 9.327 -3.466 -1.209 1.00 98.31 92 ILE A C 1
ATOM 711 O O . ILE A 1 92 ? 8.720 -2.461 -1.597 1.00 98.31 92 ILE A O 1
ATOM 715 N N . GLU A 1 93 ? 10.650 -3.565 -1.245 1.00 98.19 93 GLU A N 1
ATOM 716 C CA . GLU A 1 93 ? 11.476 -2.661 -2.036 1.0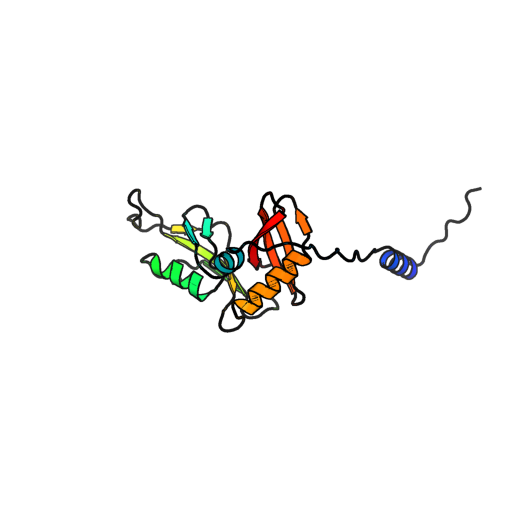0 98.19 93 GLU A CA 1
ATOM 717 C C . GLU A 1 93 ? 11.553 -3.208 -3.457 1.00 98.19 93 GLU A C 1
ATOM 719 O O . GLU A 1 93 ? 11.791 -4.397 -3.675 1.00 98.19 93 GLU A O 1
ATOM 724 N N . TYR A 1 94 ? 11.339 -2.343 -4.442 1.00 97.88 94 TYR A N 1
ATOM 725 C CA . TYR A 1 94 ? 11.263 -2.756 -5.835 1.00 97.88 94 TYR A CA 1
ATOM 726 C C . TYR A 1 94 ? 11.706 -1.638 -6.773 1.00 97.88 94 TYR A C 1
ATOM 728 O O . TYR A 1 94 ? 11.847 -0.463 -6.408 1.00 97.88 94 TYR A O 1
ATOM 736 N N . LYS A 1 95 ? 11.923 -2.017 -8.023 1.00 96.62 95 LYS A N 1
ATOM 737 C CA . LYS A 1 95 ? 12.201 -1.121 -9.140 1.00 96.62 95 LYS A CA 1
ATOM 738 C C . LYS A 1 95 ? 11.236 -1.418 -10.279 1.00 96.62 95 LYS A C 1
ATOM 740 O O . LYS A 1 95 ? 10.553 -2.433 -10.286 1.00 96.62 95 LYS A O 1
ATOM 745 N N . ILE A 1 96 ? 11.165 -0.504 -11.235 1.00 95.19 96 ILE A N 1
ATOM 746 C CA . ILE A 1 96 ? 10.394 -0.676 -12.473 1.00 95.19 96 ILE A CA 1
ATOM 747 C C . ILE A 1 96 ? 11.272 -0.321 -13.675 1.00 95.19 96 ILE A C 1
ATOM 749 O O . ILE A 1 96 ? 12.197 0.494 -13.520 1.00 95.19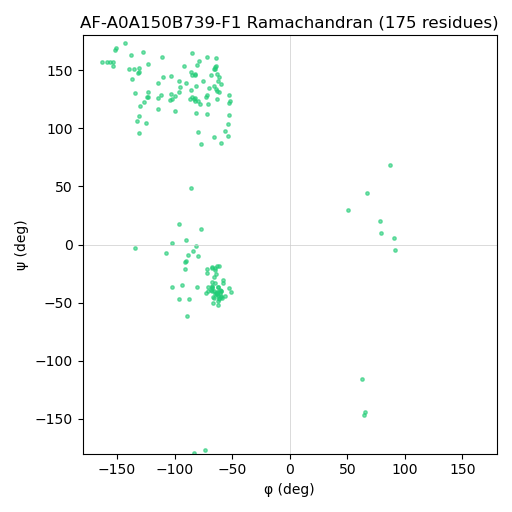 96 ILE A O 1
ATOM 753 N N . PRO A 1 97 ? 11.024 -0.905 -14.859 1.00 93.44 97 PRO A N 1
ATOM 754 C CA . PRO A 1 97 ? 11.757 -0.534 -16.059 1.00 93.44 97 PRO A CA 1
ATOM 755 C C . PRO A 1 97 ? 11.488 0.930 -16.419 1.00 93.44 97 PRO A C 1
ATOM 757 O O . PRO A 1 97 ? 10.412 1.488 -16.172 1.00 93.44 97 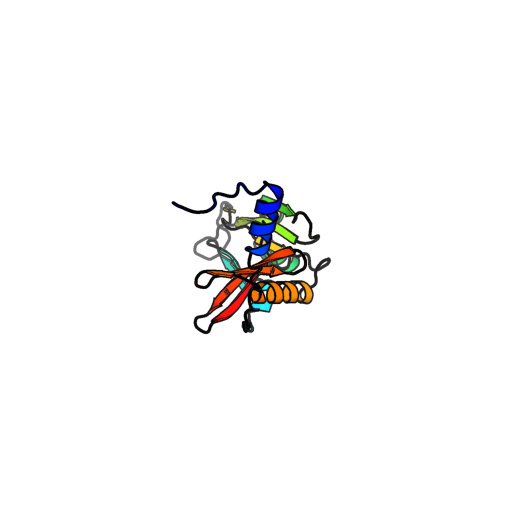PRO A O 1
ATOM 760 N N . ARG A 1 98 ? 12.497 1.591 -16.982 1.00 92.00 98 ARG A N 1
ATOM 761 C CA . ARG A 1 98 ? 12.344 2.934 -17.540 1.00 92.00 98 ARG A CA 1
ATOM 762 C C . ARG A 1 98 ? 11.607 2.838 -18.863 1.00 92.00 98 ARG A C 1
ATOM 764 O O . ARG A 1 98 ? 11.859 1.932 -19.648 1.00 92.00 98 ARG A O 1
ATOM 771 N N . LYS A 1 99 ? 10.724 3.807 -19.095 1.00 89.56 99 LYS A N 1
ATOM 772 C CA . LYS A 1 99 ? 9.992 3.942 -20.349 1.00 89.56 99 LYS A CA 1
ATOM 773 C C . LYS A 1 99 ? 10.584 5.052 -21.213 1.00 89.56 99 LYS A C 1
ATOM 775 O O . LYS A 1 99 ? 11.064 6.051 -20.669 1.00 89.56 99 LYS A O 1
ATOM 780 N N . ASP A 1 100 ? 10.566 4.857 -22.525 1.00 89.31 100 ASP A N 1
ATOM 781 C CA . ASP A 1 100 ? 10.908 5.866 -23.524 1.00 89.31 100 ASP A CA 1
ATOM 782 C C . ASP A 1 100 ? 9.799 6.934 -23.648 1.00 89.31 100 ASP A C 1
ATOM 784 O O . ASP A 1 100 ? 8.805 6.929 -22.915 1.00 89.31 100 ASP A O 1
ATOM 788 N N . MET A 1 101 ? 9.966 7.882 -24.574 1.00 88.81 101 MET A N 1
ATOM 789 C CA . MET A 1 101 ? 8.964 8.931 -24.815 1.00 88.81 101 MET A CA 1
ATOM 790 C C . MET A 1 101 ? 7.647 8.398 -25.404 1.00 88.81 101 MET A C 1
ATOM 792 O O . MET A 1 101 ? 6.633 9.087 -25.311 1.00 88.81 101 MET A O 1
ATOM 796 N N . ALA A 1 102 ? 7.652 7.202 -26.000 1.00 89.62 102 ALA A N 1
ATOM 797 C CA . ALA A 1 102 ? 6.473 6.539 -26.552 1.00 89.62 102 ALA A CA 1
ATOM 798 C C . ALA A 1 102 ? 5.739 5.668 -25.512 1.00 89.62 102 ALA A C 1
ATOM 800 O O . ALA A 1 102 ? 4.624 5.220 -25.770 1.00 89.62 102 ALA A O 1
ATOM 801 N N . GLY A 1 103 ? 6.324 5.465 -24.326 1.00 86.12 103 GLY A N 1
ATOM 802 C CA . GLY A 1 103 ? 5.753 4.658 -23.248 1.00 86.12 103 GLY A CA 1
ATOM 803 C C . GLY A 1 103 ? 6.156 3.180 -23.281 1.00 86.12 103 GLY A C 1
ATOM 804 O O . GLY A 1 103 ? 5.664 2.416 -22.443 1.00 86.12 103 GLY A O 1
ATOM 805 N N . ASN A 1 104 ? 7.057 2.792 -24.185 1.00 88.75 104 ASN A N 1
ATOM 806 C CA . ASN A 1 104 ? 7.637 1.449 -24.255 1.00 88.75 104 ASN A CA 1
ATOM 807 C C . ASN A 1 104 ? 8.834 1.343 -23.312 1.00 88.75 104 ASN A C 1
ATOM 809 O O . ASN A 1 104 ? 9.360 2.363 -22.875 1.00 88.75 104 ASN A O 1
ATOM 813 N N . ILE A 1 105 ? 9.297 0.133 -23.008 1.00 88.06 105 ILE A N 1
ATOM 814 C CA . ILE A 1 105 ? 10.545 -0.051 -22.257 1.00 88.06 105 ILE A CA 1
ATOM 815 C C . ILE A 1 105 ? 11.704 0.547 -23.055 1.00 88.06 105 ILE A C 1
ATOM 817 O O . ILE A 1 105 ? 11.838 0.310 -24.252 1.00 88.06 105 ILE A O 1
ATOM 821 N N . ALA A 1 106 ? 12.520 1.360 -22.390 1.00 89.69 106 ALA A N 1
ATOM 822 C CA . ALA A 1 106 ? 13.685 1.966 -23.010 1.00 89.69 106 ALA A CA 1
ATOM 823 C C . ALA A 1 106 ? 14.758 0.904 -23.285 1.00 89.69 106 ALA A C 1
ATOM 825 O O . ALA A 1 106 ? 15.093 0.132 -22.389 1.00 89.69 106 ALA A O 1
ATOM 826 N N . GLU A 1 107 ? 15.337 0.938 -24.485 1.00 90.12 107 GLU A N 1
ATOM 827 C CA . GLU A 1 107 ? 16.478 0.108 -24.877 1.00 90.12 107 GLU A CA 1
ATOM 828 C C . GLU A 1 107 ? 17.779 0.938 -24.877 1.00 90.12 107 GLU A C 1
ATOM 830 O O . GLU A 1 107 ? 17.805 2.021 -25.472 1.00 90.12 107 GLU A O 1
ATOM 835 N N . PRO A 1 108 ? 18.872 0.479 -24.232 1.00 90.50 108 PRO A N 1
ATOM 836 C CA . PRO A 1 108 ? 18.978 -0.757 -23.455 1.00 90.50 108 PRO A CA 1
ATOM 837 C C . PRO A 1 108 ? 18.156 -0.711 -22.158 1.00 90.50 108 PRO A C 1
ATOM 839 O O . PRO A 1 108 ? 18.063 0.341 -21.509 1.00 90.50 108 PRO A O 1
ATOM 842 N N . VAL A 1 109 ? 17.611 -1.869 -21.763 1.00 90.12 109 VAL A N 1
ATOM 843 C CA . VAL A 1 109 ? 16.803 -2.010 -20.543 1.00 90.12 109 VAL A CA 1
ATOM 844 C C . VAL A 1 109 ? 17.543 -1.438 -19.339 1.00 90.12 109 VAL A C 1
ATOM 846 O O . VAL A 1 109 ? 18.656 -1.833 -18.987 1.00 90.12 109 VAL A O 1
ATOM 849 N N . SER A 1 110 ? 16.894 -0.486 -18.679 1.00 91.56 110 SER A N 1
ATOM 850 C CA . SER A 1 110 ? 17.393 0.131 -17.458 1.00 91.56 110 SER A CA 1
ATOM 851 C C . SER A 1 110 ? 16.259 0.332 -16.467 1.00 91.56 110 SER A C 1
ATOM 853 O O . SER A 1 110 ? 15.102 0.530 -16.836 1.00 91.56 110 SER A O 1
ATOM 855 N N . TYR A 1 111 ? 16.597 0.299 -15.181 1.00 93.69 111 TYR A N 1
ATOM 856 C CA . TYR A 1 111 ? 15.611 0.298 -14.108 1.00 93.69 111 TYR A CA 1
ATOM 857 C C . TYR A 1 111 ? 15.626 1.598 -13.306 1.00 93.69 111 TYR A C 1
ATOM 859 O O . TYR A 1 111 ? 16.580 2.389 -13.321 1.00 93.69 111 TYR A O 1
ATOM 867 N N . LYS A 1 112 ? 14.536 1.828 -12.580 1.00 94.12 112 LYS A N 1
ATOM 868 C CA . LYS A 1 112 ? 14.428 2.886 -11.584 1.00 94.12 112 LYS A CA 1
ATOM 869 C C . LYS A 1 112 ? 13.890 2.321 -10.278 1.00 94.12 112 LYS A C 1
ATOM 871 O O . LYS A 1 112 ? 12.752 1.861 -10.236 1.00 94.12 112 LYS A O 1
ATOM 876 N N . ASN A 1 113 ? 14.688 2.431 -9.219 1.00 96.56 113 ASN A N 1
ATOM 877 C CA . ASN A 1 113 ? 14.258 2.089 -7.867 1.00 96.56 113 ASN A CA 1
ATOM 878 C C . ASN A 1 113 ? 13.127 3.022 -7.434 1.00 96.56 113 ASN A C 1
ATOM 880 O O . ASN A 1 113 ? 13.210 4.247 -7.612 1.00 96.56 113 ASN A O 1
ATOM 884 N N . ILE A 1 114 ? 12.078 2.439 -6.866 1.00 97.00 114 ILE A N 1
ATOM 885 C CA . ILE A 1 114 ? 11.007 3.202 -6.243 1.00 97.00 114 ILE A CA 1
ATOM 886 C C . ILE A 1 114 ? 11.463 3.578 -4.838 1.00 97.00 114 ILE A C 1
ATOM 888 O O . ILE A 1 114 ? 11.913 2.737 -4.071 1.00 97.00 114 ILE A O 1
ATOM 892 N N . LYS A 1 115 ? 11.404 4.880 -4.535 1.00 94.31 115 LYS A N 1
ATOM 893 C CA . LYS A 1 115 ? 11.912 5.423 -3.268 1.00 94.31 115 LYS A CA 1
ATOM 894 C C . LYS A 1 115 ? 11.098 4.967 -2.065 1.00 94.31 115 LYS A C 1
ATOM 896 O O . LYS A 1 115 ? 11.654 4.793 -0.992 1.00 94.31 115 LYS A O 1
ATOM 901 N N . GLU A 1 116 ? 9.788 4.862 -2.250 1.00 94.00 116 GLU A N 1
ATOM 902 C CA . GLU A 1 116 ? 8.858 4.457 -1.207 1.00 94.00 116 GLU A CA 1
ATOM 903 C C . GLU A 1 116 ? 8.535 2.975 -1.411 1.00 94.00 116 GLU A C 1
ATOM 905 O O . GLU A 1 116 ? 7.965 2.622 -2.452 1.00 94.00 116 GLU A O 1
ATOM 910 N N . PRO A 1 117 ? 8.920 2.095 -0.473 1.00 96.44 117 PRO A N 1
ATOM 911 C CA . PRO A 1 117 ? 8.567 0.691 -0.571 1.00 96.44 117 PRO A CA 1
ATOM 912 C C . PRO A 1 117 ? 7.050 0.521 -0.482 1.00 96.44 117 PRO A C 1
ATOM 914 O O . PRO A 1 117 ? 6.320 1.396 -0.004 1.00 96.44 117 PRO A O 1
ATOM 917 N N . LYS A 1 118 ? 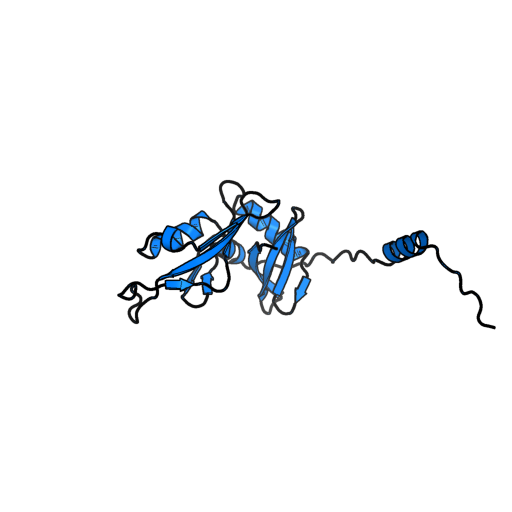6.554 -0.624 -0.950 1.00 97.75 118 LYS A N 1
ATOM 918 C CA . LYS A 1 118 ? 5.134 -0.950 -0.848 1.00 97.75 118 LYS A CA 1
ATOM 919 C C . LYS A 1 118 ? 4.900 -1.971 0.247 1.00 97.75 118 LYS A C 1
ATOM 921 O O . LYS A 1 118 ? 5.424 -3.074 0.179 1.00 97.75 118 LYS A O 1
ATOM 926 N N . THR A 1 119 ? 4.039 -1.638 1.201 1.00 98.50 119 THR A N 1
ATOM 927 C CA . THR A 1 119 ? 3.491 -2.645 2.112 1.00 98.50 119 THR A CA 1
ATOM 928 C C . THR A 1 119 ? 2.306 -3.353 1.458 1.00 98.50 119 THR A C 1
ATOM 930 O O . THR A 1 119 ? 1.364 -2.689 1.032 1.00 98.50 119 THR A O 1
ATOM 933 N N . ILE A 1 120 ? 2.341 -4.678 1.379 1.00 98.69 120 ILE A N 1
ATOM 934 C CA . ILE A 1 120 ? 1.303 -5.529 0.793 1.00 98.69 120 ILE A CA 1
ATOM 935 C C . ILE A 1 120 ? 0.792 -6.556 1.809 1.00 98.69 120 ILE A C 1
ATOM 937 O O . ILE A 1 120 ? 1.518 -6.930 2.734 1.00 98.69 120 ILE A O 1
ATOM 941 N N . TYR A 1 121 ? -0.440 -7.025 1.616 1.00 98.81 121 TYR A N 1
ATOM 942 C CA . TYR A 1 121 ? -1.010 -8.168 2.323 1.00 98.81 121 TYR A CA 1
ATOM 943 C C . TYR A 1 121 ? -1.193 -9.368 1.389 1.00 98.81 121 TYR A C 1
ATOM 945 O O . TYR A 1 121 ? -1.546 -9.203 0.222 1.00 98.81 121 TYR A O 1
ATOM 953 N N . ASP A 1 122 ? -0.983 -10.570 1.913 1.00 98.75 122 ASP A N 1
ATOM 954 C CA . ASP A 1 122 ? -1.273 -11.834 1.240 1.00 98.75 122 ASP A CA 1
ATOM 955 C C . ASP A 1 122 ? -2.770 -12.172 1.379 1.00 98.75 122 ASP A C 1
ATOM 957 O O . ASP A 1 122 ? -3.229 -12.440 2.500 1.00 98.75 122 ASP A O 1
ATOM 961 N N . PRO A 1 123 ? -3.550 -12.175 0.279 1.00 98.44 123 PRO A N 1
ATOM 962 C CA . PRO A 1 123 ? -4.981 -12.458 0.329 1.00 98.44 123 PRO A CA 1
ATOM 963 C C . PRO A 1 123 ? -5.320 -13.888 0.772 1.00 98.44 123 PRO A C 1
ATOM 965 O O . PRO A 1 123 ? -6.438 -14.118 1.242 1.00 98.44 123 PRO A O 1
ATOM 968 N N . ALA A 1 124 ? -4.382 -14.839 0.682 1.00 98.38 124 ALA A N 1
ATOM 969 C CA . ALA A 1 124 ? -4.576 -16.200 1.182 1.00 98.38 124 ALA A CA 1
ATOM 970 C C . ALA A 1 124 ? -4.569 -16.265 2.721 1.00 98.38 124 ALA A C 1
ATOM 972 O O . ALA A 1 124 ? -5.177 -17.163 3.306 1.00 98.38 124 ALA A O 1
ATOM 973 N N . MET A 1 125 ? -3.920 -15.303 3.384 1.00 98.12 125 MET A N 1
ATOM 974 C CA . MET A 1 125 ? -3.836 -15.213 4.848 1.00 98.12 125 MET A CA 1
ATOM 975 C C . MET A 1 125 ? -4.784 -14.154 5.426 1.00 98.12 125 MET A C 1
ATOM 977 O O . MET A 1 125 ? -5.359 -14.320 6.510 1.00 98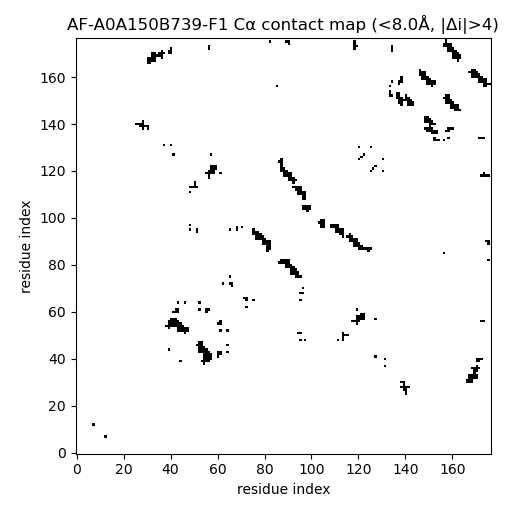.12 125 MET A O 1
ATOM 981 N N . ILE A 1 126 ? -4.957 -13.040 4.711 1.00 98.50 126 ILE A N 1
ATOM 982 C CA . ILE A 1 126 ? -5.752 -11.887 5.130 1.00 98.50 126 ILE A CA 1
ATOM 983 C C . ILE A 1 126 ? -6.657 -11.477 3.969 1.00 98.50 126 ILE A C 1
ATOM 985 O O . ILE A 1 126 ? -6.208 -10.859 3.014 1.00 98.50 126 ILE A O 1
ATOM 989 N N . SER A 1 127 ? -7.956 -11.762 4.072 1.00 98.62 127 SER A N 1
ATOM 990 C CA . SER A 1 127 ? -8.907 -11.372 3.026 1.00 98.62 127 SER A CA 1
ATOM 991 C C . SER A 1 127 ? -9.022 -9.851 2.862 1.00 98.62 127 SER A C 1
ATOM 993 O O . SER A 1 127 ? -8.868 -9.097 3.829 1.00 98.62 127 SER A O 1
ATOM 995 N N . ASP A 1 128 ? -9.398 -9.410 1.656 1.00 98.50 128 ASP A N 1
ATOM 996 C CA . ASP A 1 128 ? -9.615 -7.996 1.312 1.00 98.50 128 ASP A CA 1
ATOM 997 C C . ASP A 1 128 ? -10.548 -7.280 2.308 1.00 98.50 128 ASP A C 1
ATOM 999 O O . ASP A 1 128 ? -10.310 -6.140 2.710 1.00 98.50 128 ASP A O 1
ATOM 1003 N N . ASP A 1 129 ? -11.616 -7.954 2.743 1.00 98.25 129 ASP A N 1
ATOM 1004 C CA . ASP A 1 129 ? -12.557 -7.394 3.713 1.00 98.25 129 ASP A CA 1
ATOM 1005 C C . ASP A 1 129 ? -11.924 -7.237 5.094 1.00 98.25 129 ASP A C 1
ATOM 1007 O O . ASP A 1 129 ? -12.155 -6.230 5.764 1.00 98.25 129 ASP A O 1
ATOM 1011 N N . LYS A 1 130 ? -11.103 -8.201 5.517 1.00 98.44 130 LYS A N 1
ATOM 1012 C CA . LYS A 1 130 ? -10.462 -8.203 6.834 1.00 98.44 130 LYS A CA 1
ATOM 1013 C C . LYS A 1 130 ? -9.451 -7.066 6.959 1.00 98.44 130 LYS A C 1
ATOM 1015 O O . LYS A 1 130 ? -9.543 -6.285 7.906 1.00 98.44 130 LYS A O 1
ATOM 1020 N N . ILE A 1 131 ? -8.548 -6.920 5.988 1.00 98.69 131 ILE A N 1
ATOM 1021 C CA . ILE A 1 131 ? -7.576 -5.814 5.963 1.00 98.69 131 ILE A CA 1
ATOM 1022 C C . ILE A 1 131 ? -8.281 -4.455 5.857 1.00 98.69 131 ILE A C 1
ATOM 1024 O O . ILE A 1 131 ? -7.877 -3.496 6.516 1.00 98.69 131 ILE A O 1
ATOM 1028 N N . TYR A 1 132 ? -9.384 -4.376 5.104 1.00 98.62 132 TYR A N 1
ATOM 1029 C CA . TYR A 1 132 ? -10.189 -3.161 5.014 1.00 98.62 132 TYR A CA 1
ATOM 1030 C C . TYR A 1 132 ? -10.844 -2.803 6.357 1.00 98.62 132 TYR A C 1
ATOM 1032 O O . TYR A 1 132 ? -10.812 -1.637 6.755 1.00 98.62 132 TYR A O 1
ATOM 1040 N N . GLN A 1 133 ? -11.396 -3.776 7.099 1.00 98.50 133 GLN A N 1
ATOM 1041 C CA . GLN A 1 133 ? -11.937 -3.516 8.441 1.00 98.50 133 GLN A CA 1
ATOM 1042 C C . GLN A 1 133 ? -10.851 -3.043 9.413 1.00 98.50 133 GLN A C 1
ATOM 1044 O O . GLN A 1 133 ? -11.082 -2.066 10.123 1.00 98.50 133 GLN A O 1
ATOM 1049 N N . TRP A 1 134 ? -9.674 -3.676 9.412 1.00 98.56 134 TRP A N 1
ATOM 1050 C CA . TRP A 1 134 ? -8.544 -3.239 10.240 1.00 98.56 134 TRP A CA 1
ATOM 1051 C C . TRP A 1 134 ? -8.115 -1.812 9.912 1.00 98.56 134 TRP A C 1
ATOM 1053 O O . TRP A 1 134 ? -7.940 -1.001 10.817 1.00 98.56 134 TRP A O 1
ATOM 1063 N N . GLY A 1 135 ? -8.023 -1.463 8.630 1.00 98.31 135 GLY A N 1
ATOM 1064 C CA . GLY A 1 135 ? -7.674 -0.103 8.238 1.00 98.31 135 GLY A CA 1
ATOM 1065 C C . GLY A 1 135 ? -8.725 0.922 8.662 1.00 98.31 135 GLY A C 1
ATOM 1066 O O . GLY A 1 135 ? -8.367 1.960 9.213 1.00 98.31 135 GLY A O 1
ATOM 1067 N N . LYS A 1 136 ? -10.024 0.625 8.519 1.00 98.19 136 LYS A N 1
ATOM 1068 C CA . LYS A 1 136 ? -11.082 1.512 9.036 1.00 98.19 136 LYS A CA 1
ATOM 1069 C C . LYS A 1 136 ? -10.977 1.711 10.543 1.00 98.19 136 LYS A C 1
ATOM 1071 O O . LYS A 1 136 ? -11.088 2.837 11.020 1.00 98.19 136 LYS A O 1
ATOM 1076 N N . GLU A 1 137 ? -10.766 0.625 11.278 1.00 97.88 137 GLU A N 1
ATOM 1077 C CA . GLU A 1 137 ? -10.581 0.654 12.724 1.00 97.88 137 GLU A CA 1
ATOM 1078 C C . GLU A 1 137 ? -9.376 1.524 13.114 1.00 97.88 137 GLU A C 1
ATOM 1080 O O . GLU A 1 137 ? -9.491 2.386 13.985 1.00 97.88 137 GLU A O 1
ATOM 1085 N N . ALA A 1 138 ? -8.246 1.348 12.425 1.00 97.94 138 ALA A N 1
ATOM 1086 C CA . ALA A 1 138 ? -7.038 2.135 12.625 1.00 97.94 138 ALA A CA 1
ATOM 1087 C C . ALA A 1 138 ? -7.274 3.624 12.338 1.00 97.94 138 ALA A C 1
ATOM 1089 O O . ALA A 1 138 ? -6.901 4.461 13.154 1.00 97.94 138 ALA A O 1
ATOM 1090 N N . MET A 1 139 ? -7.940 3.975 11.233 1.00 98.00 139 MET A N 1
ATOM 1091 C CA . MET A 1 139 ? -8.256 5.373 10.903 1.00 98.00 139 MET A CA 1
ATOM 1092 C C . MET A 1 139 ? -9.180 6.011 11.945 1.00 98.00 139 MET A C 1
ATOM 1094 O O . MET A 1 139 ? -8.956 7.145 12.366 1.00 98.00 139 MET A O 1
ATOM 1098 N N . GLN A 1 140 ? -10.179 5.272 12.429 1.00 96.94 140 GLN A N 1
ATOM 1099 C CA . GLN A 1 140 ? -11.081 5.739 13.486 1.00 96.94 140 GLN A CA 1
ATOM 1100 C C . GLN A 1 140 ? -10.343 5.987 14.812 1.00 96.94 140 GLN A C 1
ATOM 1102 O O . GLN A 1 140 ? -10.775 6.815 15.600 1.00 96.94 140 GLN A O 1
ATOM 1107 N N . LYS A 1 141 ? -9.208 5.330 15.062 1.00 95.12 141 LYS A N 1
ATOM 1108 C CA . LYS A 1 141 ? -8.376 5.537 16.264 1.00 95.12 141 LYS A CA 1
ATOM 1109 C C . LYS A 1 141 ? -7.126 6.389 16.000 1.00 95.12 141 LYS A C 1
ATOM 1111 O O . LYS A 1 141 ? -6.305 6.555 16.899 1.00 95.12 141 LYS A O 1
ATOM 1116 N N . GLY A 1 142 ? -6.950 6.864 14.768 1.00 95.62 142 GLY A N 1
ATOM 1117 C CA . GLY A 1 142 ? -5.710 7.469 14.298 1.00 95.62 142 GLY A CA 1
ATOM 1118 C C . GLY A 1 142 ? -5.505 8.915 14.741 1.00 95.62 142 GLY A C 1
ATOM 1119 O O . GLY A 1 142 ? -6.452 9.648 15.027 1.00 95.62 142 GLY A O 1
ATOM 1120 N N . THR A 1 143 ? -4.247 9.341 14.745 1.00 96.44 143 THR A N 1
ATOM 1121 C CA . THR A 1 143 ? -3.843 10.730 14.975 1.00 96.44 143 THR A CA 1
ATOM 1122 C C . THR A 1 143 ? -3.776 11.470 13.645 1.00 96.44 143 THR A C 1
ATOM 1124 O O . THR A 1 143 ? -3.274 10.939 12.654 1.00 96.44 143 THR A O 1
ATOM 1127 N N . ILE A 1 144 ? -4.259 12.712 13.628 1.00 96.19 144 ILE A N 1
ATOM 1128 C CA . ILE A 1 144 ? -4.284 13.567 12.438 1.00 96.19 144 ILE A CA 1
ATOM 1129 C C . ILE A 1 144 ? -3.060 14.491 12.437 1.00 96.19 144 ILE A C 1
ATOM 1131 O O . ILE A 1 144 ? -2.796 15.177 13.424 1.00 96.19 144 ILE A O 1
ATOM 1135 N N . ASN A 1 145 ? -2.356 14.563 11.310 1.00 95.62 145 ASN A N 1
ATOM 1136 C CA . ASN A 1 145 ? -1.325 15.559 11.028 1.00 95.62 145 ASN A CA 1
ATOM 1137 C C . ASN A 1 145 ? -1.576 16.188 9.647 1.00 95.62 145 ASN A C 1
ATOM 1139 O O . ASN A 1 145 ? -1.226 15.633 8.602 1.00 95.62 145 ASN A O 1
ATOM 1143 N N . GLY A 1 146 ? -2.241 17.344 9.632 1.00 95.19 146 GLY A N 1
ATOM 1144 C CA . GLY A 1 146 ? -2.733 17.949 8.396 1.00 95.19 146 GLY A CA 1
ATOM 1145 C C . GLY A 1 146 ? -3.765 17.043 7.719 1.00 95.19 146 GLY A C 1
ATOM 1146 O O . GLY A 1 146 ? -4.826 16.791 8.280 1.00 95.19 146 GLY A O 1
ATOM 1147 N N . ARG A 1 147 ? -3.455 16.543 6.516 1.00 96.69 147 ARG A N 1
ATOM 1148 C CA . ARG A 1 147 ? -4.307 15.569 5.803 1.00 96.69 147 ARG A CA 1
ATOM 1149 C C . ARG A 1 147 ? -3.966 14.119 6.123 1.00 96.69 147 ARG A C 1
ATOM 1151 O O . ARG A 1 147 ? -4.720 13.237 5.737 1.00 96.69 147 ARG A O 1
ATOM 1158 N N . LEU A 1 148 ? -2.816 13.868 6.738 1.00 97.62 148 LEU A N 1
ATOM 1159 C CA . LEU A 1 148 ? -2.340 12.526 7.037 1.00 97.62 148 LEU A CA 1
ATOM 1160 C C . LEU A 1 148 ? -3.013 12.019 8.312 1.00 97.62 148 LEU A C 1
ATOM 1162 O O . LEU A 1 148 ? -3.117 12.753 9.294 1.00 97.62 148 LEU A O 1
ATOM 1166 N N . VAL A 1 149 ? -3.443 10.765 8.291 1.00 98.12 149 VAL A N 1
ATOM 1167 C CA . VAL A 1 149 ? -3.948 10.044 9.458 1.00 98.12 149 VAL A CA 1
ATOM 1168 C C . VAL A 1 149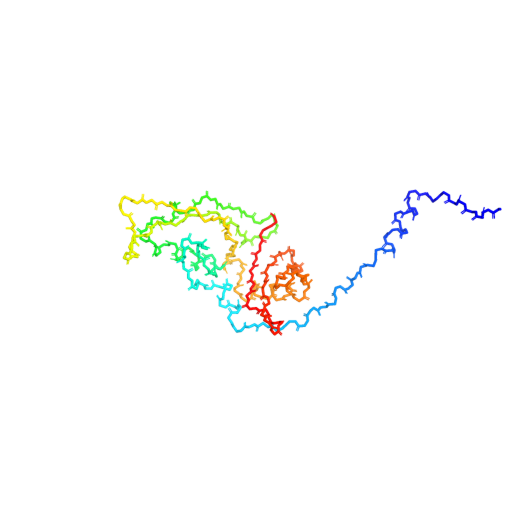 ? -3.111 8.792 9.626 1.00 98.12 149 VAL A C 1
ATOM 1170 O O . VAL A 1 149 ? -2.973 8.014 8.684 1.00 98.12 149 VAL A O 1
ATOM 1173 N N . GLU A 1 150 ? -2.563 8.583 10.815 1.00 98.25 150 GLU A N 1
ATOM 1174 C CA . GLU A 1 150 ? -1.874 7.340 11.161 1.00 98.25 150 GLU A CA 1
ATOM 1175 C C . GLU A 1 150 ? -2.509 6.728 12.396 1.00 98.25 150 GLU A C 1
ATOM 1177 O O . GLU A 1 150 ? -2.745 7.407 13.396 1.00 98.25 150 GLU A O 1
ATOM 1182 N N . GLY A 1 151 ? -2.802 5.437 12.324 1.00 97.31 151 GLY A N 1
ATOM 1183 C CA . GLY A 1 151 ? -3.434 4.715 13.415 1.00 97.31 151 GLY A CA 1
ATOM 1184 C C . GLY A 1 151 ? -3.056 3.248 13.422 1.00 97.31 151 GLY A C 1
ATOM 1185 O O . GLY A 1 151 ? -2.481 2.728 12.467 1.00 97.31 151 GLY A O 1
ATOM 1186 N N . THR A 1 152 ? -3.416 2.581 14.511 1.00 97.75 152 THR A N 1
ATOM 1187 C CA . THR A 1 152 ? -3.103 1.171 14.738 1.00 97.75 152 THR A CA 1
ATOM 1188 C C . THR A 1 152 ? -4.396 0.418 15.005 1.00 97.75 152 THR A C 1
ATOM 1190 O O . THR A 1 152 ? -5.182 0.810 15.872 1.00 97.75 152 THR A O 1
ATOM 1193 N N . ALA A 1 153 ? -4.629 -0.656 14.256 1.00 97.44 153 ALA A N 1
ATOM 1194 C CA . ALA A 1 153 ? -5.749 -1.558 14.497 1.00 97.44 153 ALA A CA 1
ATOM 1195 C C . ALA A 1 153 ? -5.513 -2.387 15.772 1.00 97.44 153 ALA A C 1
ATOM 1197 O O . ALA A 1 153 ? -4.381 -2.527 16.238 1.00 97.44 153 ALA A O 1
ATOM 1198 N N . SER A 1 154 ? -6.560 -2.978 16.349 1.00 95.94 154 SER A N 1
ATOM 1199 C CA . SER A 1 154 ? -6.450 -3.760 17.590 1.00 95.94 154 SER A CA 1
ATOM 1200 C C . SER A 1 154 ? -5.540 -4.990 17.485 1.00 95.94 154 SER A C 1
ATOM 1202 O O . SER A 1 154 ? -5.083 -5.484 18.512 1.00 95.94 154 SER A O 1
ATOM 1204 N N . ASN A 1 155 ? -5.243 -5.472 16.275 1.00 95.69 155 ASN A N 1
ATOM 1205 C CA . ASN A 1 155 ? -4.260 -6.534 16.033 1.00 95.69 155 ASN A CA 1
ATOM 1206 C C . ASN A 1 155 ? -2.801 -6.033 15.993 1.00 95.69 155 ASN A C 1
ATOM 1208 O O . ASN A 1 155 ? -1.897 -6.840 15.797 1.00 95.69 155 ASN A O 1
ATOM 1212 N N . GLY A 1 156 ? -2.568 -4.727 16.148 1.00 96.50 156 GLY A N 1
ATOM 1213 C CA . GLY A 1 156 ? -1.242 -4.109 16.128 1.00 96.50 156 GLY A CA 1
ATOM 1214 C C . GLY A 1 156 ? -0.770 -3.630 14.754 1.00 96.50 156 GLY A C 1
ATOM 1215 O O . GLY A 1 156 ? 0.273 -2.986 14.690 1.00 96.50 156 GLY A O 1
ATOM 1216 N N . LEU A 1 157 ? -1.516 -3.883 13.670 1.00 98.25 157 LEU A N 1
ATOM 1217 C CA . LEU A 1 157 ? -1.126 -3.422 12.336 1.00 98.25 157 LEU A CA 1
ATOM 1218 C C . LEU A 1 157 ? -1.327 -1.910 12.212 1.00 98.25 157 LEU A C 1
ATOM 1220 O O . LEU A 1 157 ? -2.426 -1.401 12.468 1.00 98.25 157 LEU A O 1
ATOM 1224 N N . LYS A 1 158 ? -0.281 -1.200 11.791 1.00 98.31 158 LYS A N 1
ATOM 1225 C CA . LYS A 1 158 ? -0.354 0.235 11.523 1.00 98.31 158 LYS A CA 1
ATOM 1226 C C . LYS A 1 158 ? -0.855 0.516 10.120 1.00 98.31 158 LYS A C 1
ATOM 1228 O O . LYS A 1 158 ? -0.565 -0.209 9.171 1.00 98.31 158 LYS A O 1
ATOM 1233 N N . PHE A 1 159 ? -1.592 1.610 10.004 1.00 98.56 159 PHE A N 1
ATOM 1234 C CA . PHE A 1 159 ? -2.108 2.122 8.749 1.00 98.56 159 PHE A CA 1
ATOM 1235 C C . PHE A 1 159 ? -1.829 3.610 8.633 1.00 98.56 159 PHE A C 1
ATOM 1237 O O . PHE A 1 159 ? -1.894 4.351 9.618 1.00 98.56 159 PHE A O 1
ATOM 1244 N N . ARG A 1 160 ? -1.614 4.043 7.394 1.00 98.44 160 ARG A N 1
ATOM 1245 C CA . ARG A 1 160 ? -1.593 5.445 6.989 1.00 98.44 160 ARG A CA 1
ATOM 1246 C C . ARG A 1 160 ? -2.761 5.702 6.049 1.00 98.44 160 ARG A C 1
ATOM 1248 O O . ARG A 1 160 ? -3.035 4.883 5.178 1.00 98.44 160 ARG A O 1
ATOM 1255 N N . GLY A 1 161 ? -3.427 6.837 6.198 1.00 98.06 161 GLY A N 1
ATOM 1256 C CA . GLY A 1 161 ? -4.486 7.293 5.307 1.00 98.06 161 GLY A CA 1
ATOM 1257 C C . GLY A 1 161 ? -4.471 8.800 5.100 1.00 98.06 161 GLY A C 1
ATOM 1258 O O . GLY A 1 161 ? -3.695 9.523 5.730 1.00 98.06 161 GLY A O 1
ATOM 1259 N N . TYR A 1 162 ? -5.324 9.267 4.189 1.00 97.75 162 TYR A N 1
ATOM 1260 C CA . TYR A 1 162 ? -5.372 10.672 3.782 1.00 97.75 162 TYR A CA 1
ATOM 1261 C C . TYR A 1 162 ? -6.797 11.216 3.716 1.00 97.75 162 TYR A C 1
ATOM 1263 O O . TYR A 1 162 ? -7.665 10.641 3.053 1.00 97.75 162 TYR A O 1
ATOM 1271 N N . LEU A 1 163 ? -7.009 12.369 4.344 1.00 97.38 163 LEU A N 1
ATOM 1272 C CA . LEU A 1 163 ? -8.266 13.110 4.345 1.00 97.38 163 LEU A CA 1
ATOM 1273 C C . LEU A 1 163 ? -8.414 13.972 3.081 1.00 97.38 163 LEU A C 1
ATOM 1275 O O . LEU A 1 163 ? -7.426 14.511 2.566 1.00 97.38 163 LEU A O 1
ATOM 1279 N N . ASN A 1 164 ? -9.646 14.127 2.593 1.00 95.94 164 ASN A N 1
ATOM 1280 C CA . ASN A 1 164 ? -10.014 15.202 1.668 1.00 95.94 164 ASN A CA 1
ATOM 1281 C C . ASN A 1 164 ? -10.323 16.517 2.416 1.00 95.94 164 ASN A C 1
ATOM 1283 O O . ASN A 1 164 ? -10.255 16.579 3.643 1.00 95.94 164 ASN A O 1
ATOM 1287 N N . ASP A 1 165 ? -10.678 17.575 1.678 1.00 94.38 165 ASP A N 1
ATOM 1288 C CA . ASP A 1 165 ? -11.034 18.880 2.263 1.00 94.38 165 ASP A CA 1
ATOM 1289 C C . ASP A 1 165 ? -12.311 18.829 3.116 1.00 94.38 165 ASP A C 1
ATOM 1291 O O . ASP A 1 165 ? -12.502 19.669 3.991 1.00 94.38 165 ASP A O 1
ATOM 1295 N N . THR A 1 166 ? -13.171 17.829 2.898 1.00 93.44 166 THR A N 1
ATOM 1296 C CA . THR A 1 166 ? -14.394 17.605 3.680 1.00 93.44 166 THR A CA 1
ATOM 1297 C C . THR A 1 166 ? -14.169 16.694 4.893 1.00 93.44 166 THR A C 1
ATOM 1299 O O . THR A 1 166 ? -15.127 16.375 5.594 1.00 93.44 166 THR A O 1
ATOM 1302 N N . GLY A 1 167 ? -12.927 16.271 5.162 1.00 93.94 167 GLY A N 1
ATOM 1303 C CA . GLY A 1 167 ? -12.577 15.429 6.311 1.00 93.94 167 GLY A CA 1
ATOM 1304 C C . GLY A 1 167 ? -12.909 13.940 6.148 1.00 93.94 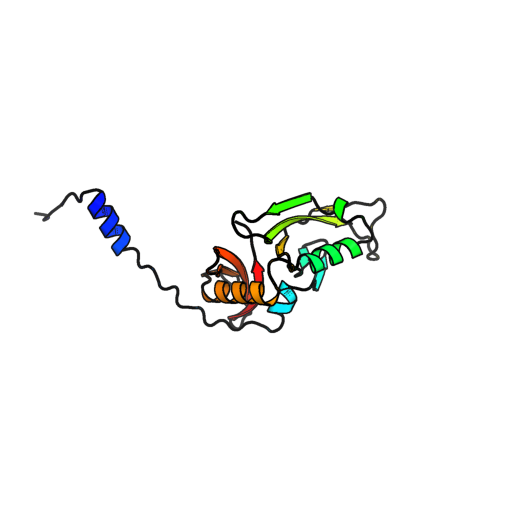167 GLY A C 1
ATOM 1305 O O . GLY A 1 167 ? -13.020 13.226 7.143 1.00 93.94 167 GLY A O 1
ATOM 1306 N N . GLU A 1 168 ? -13.076 13.454 4.920 1.00 97.06 168 GLU A N 1
ATOM 1307 C CA . GLU A 1 168 ? -13.315 12.039 4.615 1.00 97.06 168 GLU A CA 1
ATOM 1308 C C . GLU A 1 168 ? -12.011 11.333 4.236 1.00 97.06 168 GLU A C 1
ATOM 1310 O O . GLU A 1 168 ? -11.179 11.885 3.512 1.00 97.06 168 GLU A O 1
ATOM 1315 N N . ILE A 1 169 ? -11.840 10.089 4.683 1.00 97.94 169 ILE A N 1
ATOM 1316 C CA . ILE A 1 169 ? -10.688 9.260 4.323 1.00 97.94 169 ILE A CA 1
ATOM 1317 C C . ILE A 1 169 ? -10.826 8.837 2.860 1.00 97.94 169 ILE A C 1
ATOM 1319 O O . ILE A 1 169 ? -11.700 8.047 2.507 1.00 97.94 169 ILE A O 1
ATOM 1323 N N . THR A 1 170 ? -9.941 9.343 2.008 1.00 97.25 170 THR A N 1
ATOM 1324 C CA . THR A 1 170 ? -9.930 9.053 0.564 1.00 97.25 170 THR A CA 1
ATOM 1325 C C . THR A 1 170 ? -9.272 7.721 0.232 1.00 97.25 170 THR A C 1
ATOM 1327 O O . THR A 1 170 ? -9.694 7.026 -0.687 1.00 97.25 170 THR A O 1
ATOM 1330 N N . ASN A 1 171 ? -8.225 7.373 0.974 1.00 97.88 171 ASN A N 1
ATOM 1331 C CA . ASN A 1 171 ? -7.484 6.129 0.860 1.00 97.88 171 ASN A CA 1
ATOM 1332 C C . ASN A 1 171 ? -6.735 5.862 2.169 1.00 97.88 171 ASN A C 1
ATOM 1334 O O . ASN A 1 171 ? -6.469 6.790 2.942 1.00 97.88 171 ASN A O 1
ATOM 1338 N N . PHE A 1 172 ? -6.417 4.594 2.402 1.00 98.25 172 PHE A N 1
ATOM 1339 C CA . PHE A 1 172 ? -5.543 4.148 3.476 1.00 98.25 172 PHE A CA 1
ATOM 1340 C C . PHE A 1 172 ? -4.874 2.828 3.094 1.00 98.25 172 PHE A C 1
ATOM 1342 O O . PHE A 1 172 ? -5.395 2.080 2.265 1.00 98.25 172 PHE A O 1
ATOM 1349 N N . PHE A 1 173 ? -3.740 2.533 3.716 1.00 98.38 173 PHE A N 1
ATOM 1350 C CA . PHE A 1 173 ? -2.963 1.324 3.470 1.00 98.38 173 PHE A CA 1
ATOM 1351 C C . PHE A 1 173 ? -2.132 0.925 4.693 1.00 98.38 173 PHE A C 1
ATOM 1353 O O . PHE A 1 173 ? -1.815 1.789 5.520 1.00 98.38 173 PHE A O 1
ATOM 1360 N N . PRO A 1 174 ? -1.807 -0.373 4.845 1.00 98.31 174 PRO A N 1
ATOM 1361 C CA . PRO A 1 174 ? -0.920 -0.827 5.909 1.00 98.31 174 PRO A CA 1
ATOM 1362 C C . PRO A 1 174 ? 0.488 -0.252 5.724 1.00 98.31 174 PRO A C 1
ATOM 1364 O O . PRO A 1 174 ? 0.912 -0.009 4.596 1.00 98.31 174 PRO A O 1
ATOM 1367 N N . ILE A 1 175 ? 1.216 -0.059 6.820 1.00 97.62 175 ILE A N 1
ATOM 1368 C CA . ILE A 1 175 ? 2.637 0.319 6.822 1.00 97.62 175 ILE A CA 1
ATOM 1369 C C . ILE A 1 175 ? 3.410 -0.598 7.776 1.00 97.62 175 ILE A C 1
ATOM 1371 O O . ILE A 1 175 ? 2.846 -1.058 8.773 1.00 97.62 175 ILE A O 1
ATOM 1375 N N . LEU A 1 176 ? 4.681 -0.874 7.472 1.00 93.38 176 LEU A N 1
ATOM 1376 C CA . LEU A 1 176 ? 5.595 -1.509 8.424 1.00 93.38 176 LEU A CA 1
ATOM 1377 C C . LEU A 1 176 ? 6.250 -0.462 9.333 1.00 93.38 176 LEU A C 1
ATOM 1379 O O . LEU A 1 176 ? 6.490 0.672 8.920 1.00 93.38 176 LEU A O 1
ATOM 1383 N N . ASP A 1 177 ? 6.539 -0.892 10.562 1.00 73.50 177 ASP A N 1
ATOM 1384 C CA . ASP A 1 177 ? 7.361 -0.165 11.535 1.00 73.50 177 ASP A CA 1
ATOM 1385 C C . ASP A 1 177 ? 8.867 -0.219 11.226 1.00 73.50 177 ASP A C 1
ATOM 1387 O O . ASP A 1 177 ? 9.370 -1.254 10.697 1.00 73.50 177 ASP A O 1
#

Sequence (177 aa):
KVPGGGQYSLKEAYQYMESKVVKGTVGANNFKFGDNAKNHLKNVENISTKKGVSGGHNMDEFYNALKNQDVDVEDLIISKKSHSSIEGIYEIEYKIPRKDMAGNIAEPVSYKNIKEPKTIYDPAMISDDKIYQWGKEAMQKGTINGRLVEGTASNGLKFRGYLNDTGEITNFFPILD

Radius of gyration: 21.99 Å; Cα contacts (8 Å, |Δi|>4): 318; chains: 1; bounding box: 35×45×82 Å